Protein AF-A0A940KTI6-F1 (afdb_monomer_lite)

Structure (mmCIF, N/CA/C/O backbone):
data_AF-A0A940KTI6-F1
#
_entry.id   AF-A0A940KTI6-F1
#
loop_
_atom_site.group_PDB
_atom_site.id
_atom_site.type_symbol
_atom_site.label_atom_id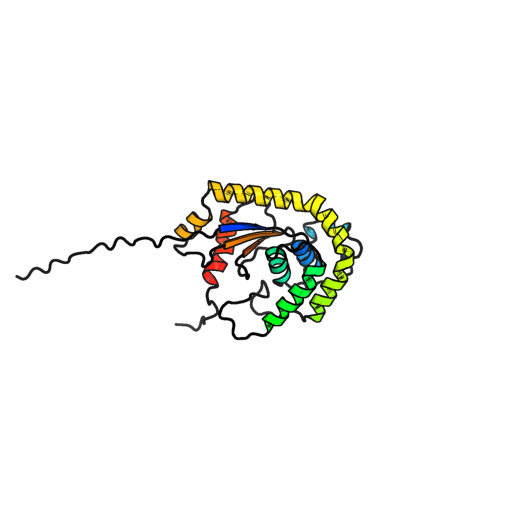
_atom_site.label_alt_id
_atom_site.label_comp_id
_atom_site.label_asym_id
_atom_site.label_entity_id
_atom_site.label_seq_id
_atom_site.pdbx_PDB_ins_code
_atom_site.Cartn_x
_atom_site.Cartn_y
_atom_site.Cartn_z
_atom_site.occupancy
_atom_site.B_iso_or_equiv
_atom_site.auth_seq_id
_atom_site.auth_comp_id
_atom_site.auth_asym_id
_atom_site.auth_atom_id
_atom_site.pdbx_PDB_model_num
ATOM 1 N N . MET A 1 1 ? -53.466 -29.040 43.263 1.00 37.78 1 MET A N 1
ATOM 2 C CA . MET A 1 1 ? -52.736 -27.754 43.232 1.00 37.78 1 MET A CA 1
ATOM 3 C C . MET A 1 1 ? -51.254 -28.052 43.359 1.00 37.78 1 MET A C 1
ATOM 5 O O . MET A 1 1 ? -50.820 -28.417 44.440 1.00 37.78 1 MET A O 1
ATOM 9 N N . MET A 1 2 ? -50.500 -27.972 42.266 1.00 34.75 2 MET A N 1
ATOM 10 C CA . MET A 1 2 ? -49.041 -28.105 42.276 1.00 34.75 2 MET A CA 1
ATOM 11 C C . MET A 1 2 ? -48.499 -26.916 41.486 1.00 34.75 2 MET A C 1
ATOM 13 O O . MET A 1 2 ? -48.723 -26.818 40.282 1.00 34.75 2 MET A O 1
ATOM 17 N N . GLY A 1 3 ? -47.921 -25.951 42.200 1.00 38.22 3 GLY A N 1
ATOM 18 C CA . GLY A 1 3 ? -47.361 -24.737 41.620 1.00 38.22 3 GLY A CA 1
ATOM 19 C C . GLY A 1 3 ? -45.969 -25.019 41.074 1.00 38.22 3 GLY A C 1
ATOM 20 O O . GLY A 1 3 ? -45.067 -25.361 41.833 1.00 38.22 3 GLY A O 1
ATOM 21 N N . PHE A 1 4 ? -45.803 -24.875 39.763 1.00 41.03 4 PHE A N 1
ATOM 22 C CA . PHE A 1 4 ? -44.496 -24.857 39.120 1.00 41.03 4 PHE A CA 1
ATOM 23 C C . PHE A 1 4 ? -43.960 -23.424 39.198 1.00 41.03 4 PHE A C 1
ATOM 25 O O . PHE A 1 4 ? -44.465 -22.525 38.527 1.00 41.03 4 PHE A O 1
ATOM 32 N N . VAL A 1 5 ? -42.969 -23.193 40.059 1.00 46.06 5 VAL A N 1
ATOM 33 C CA . VAL A 1 5 ? -42.231 -21.927 40.104 1.00 46.06 5 VAL A CA 1
ATOM 34 C C . VAL A 1 5 ? -41.182 -21.977 38.998 1.00 46.06 5 VAL A C 1
ATOM 36 O O . VAL A 1 5 ? -40.200 -22.710 39.092 1.00 46.06 5 VAL A O 1
ATOM 39 N N . LEU A 1 6 ? -41.408 -21.214 37.930 1.00 41.16 6 LEU A N 1
ATOM 40 C CA . LEU A 1 6 ? -40.427 -21.007 36.871 1.00 41.16 6 LEU A CA 1
ATOM 41 C C . LEU A 1 6 ? -39.362 -20.024 37.390 1.00 41.16 6 LEU A C 1
ATOM 43 O O . LEU A 1 6 ? -39.595 -18.817 37.446 1.00 41.16 6 LEU A O 1
ATOM 47 N N . LEU A 1 7 ? -38.196 -20.530 37.800 1.00 42.66 7 LEU A N 1
ATOM 48 C CA . LEU A 1 7 ? -37.026 -19.686 38.049 1.00 42.66 7 LEU A CA 1
ATOM 49 C C . LEU A 1 7 ? -36.454 -19.245 36.694 1.00 42.66 7 LEU A C 1
ATOM 51 O O . LEU A 1 7 ? -35.747 -19.995 36.023 1.00 42.66 7 LEU A O 1
ATOM 55 N N . LEU A 1 8 ? -36.763 -18.014 36.288 1.00 44.31 8 LEU A N 1
ATOM 56 C CA . LEU A 1 8 ? -36.055 -17.325 35.212 1.00 44.31 8 LEU A CA 1
ATOM 57 C C . LEU A 1 8 ? -34.654 -16.964 35.717 1.00 44.31 8 LEU A C 1
ATOM 59 O O . LEU A 1 8 ? -34.443 -15.916 36.324 1.00 44.31 8 LEU A O 1
ATOM 63 N N . ALA A 1 9 ? -33.688 -17.851 35.486 1.00 45.91 9 ALA A N 1
ATOM 64 C CA . ALA A 1 9 ? -32.283 -17.515 35.637 1.00 45.91 9 ALA A CA 1
ATOM 65 C C . ALA A 1 9 ? -31.905 -16.535 34.516 1.00 45.91 9 ALA A C 1
ATOM 67 O O . ALA A 1 9 ? -31.716 -16.921 33.363 1.00 45.91 9 ALA A O 1
ATOM 68 N N . THR A 1 10 ? -31.806 -15.248 34.846 1.00 45.47 10 THR A N 1
ATOM 69 C CA . THR A 1 10 ? -31.151 -14.262 33.987 1.00 45.47 10 THR A CA 1
ATOM 70 C C . THR A 1 10 ? -29.670 -14.608 33.918 1.00 45.47 10 THR A C 1
ATOM 72 O O . THR A 1 10 ? -28.884 -14.199 34.775 1.00 45.47 10 THR A O 1
ATOM 75 N N . ILE A 1 11 ? -29.278 -15.372 32.901 1.00 50.62 11 ILE A N 1
ATOM 76 C CA . ILE A 1 11 ? -27.885 -15.431 32.473 1.00 50.62 11 ILE A CA 1
ATOM 77 C C . ILE A 1 11 ? -27.559 -14.004 32.033 1.00 50.62 11 ILE A C 1
ATOM 79 O O . ILE A 1 11 ? -27.976 -13.567 30.962 1.00 50.62 11 ILE A O 1
ATOM 83 N N . LYS A 1 12 ? -26.861 -13.239 32.882 1.00 40.38 12 LYS A N 1
ATOM 84 C CA . LYS A 1 12 ? -26.124 -12.069 32.406 1.00 40.38 12 LYS A CA 1
ATOM 85 C C . LYS A 1 12 ? -25.199 -12.617 31.331 1.00 40.38 12 LYS A C 1
ATOM 87 O O . LYS A 1 12 ? -24.237 -13.303 31.665 1.00 40.38 12 LYS A O 1
ATOM 92 N N . ALA A 1 13 ? -25.529 -12.374 30.066 1.00 45.81 13 ALA A N 1
ATOM 93 C CA . ALA A 1 13 ? -24.594 -12.572 28.979 1.00 45.81 13 ALA A CA 1
ATOM 94 C C . ALA A 1 13 ? -23.374 -11.720 29.336 1.00 45.81 13 ALA A C 1
ATOM 96 O O . ALA A 1 13 ? -23.410 -10.493 29.251 1.00 45.81 13 ALA A O 1
ATOM 97 N N . GLN A 1 14 ? -22.334 -12.363 29.862 1.00 40.31 14 GLN A N 1
ATOM 98 C CA . GLN A 1 14 ? -21.021 -11.758 29.898 1.00 40.31 14 GLN A CA 1
ATOM 99 C C . GLN A 1 14 ? -20.695 -11.541 28.430 1.00 40.31 14 GLN A C 1
ATOM 101 O O . GLN A 1 14 ? -20.519 -12.511 27.693 1.00 40.31 14 GLN A O 1
ATOM 106 N N . ASN A 1 15 ? -20.739 -10.281 27.985 1.00 50.28 15 ASN A N 1
ATOM 107 C CA . ASN A 1 15 ? -20.183 -9.933 26.688 1.00 50.28 15 ASN A CA 1
ATOM 108 C C . ASN A 1 15 ? -18.784 -10.555 26.668 1.00 50.28 15 ASN A C 1
ATOM 110 O O . ASN A 1 15 ? -18.021 -10.284 27.605 1.00 50.28 15 ASN A O 1
ATOM 114 N N . PRO A 1 16 ? -18.465 -11.427 25.696 1.00 54.66 16 PRO A N 1
ATOM 115 C CA . PRO A 1 16 ? -17.104 -11.912 25.572 1.00 54.66 16 PRO A CA 1
ATOM 116 C C . PRO A 1 16 ? -16.207 -10.676 25.539 1.00 54.66 16 PRO A C 1
ATOM 118 O O . PRO A 1 16 ? -16.540 -9.694 24.873 1.00 54.66 16 PRO A O 1
ATOM 121 N N . ALA A 1 17 ? -15.139 -10.676 26.334 1.00 60.94 17 ALA A N 1
ATOM 122 C CA . ALA A 1 17 ? -14.169 -9.597 26.287 1.00 60.94 17 ALA A CA 1
ATOM 123 C C . ALA A 1 17 ? -13.613 -9.569 24.858 1.00 60.94 17 ALA A C 1
ATOM 125 O O . ALA A 1 17 ? -12.869 -10.466 24.465 1.00 60.94 17 ALA A O 1
ATOM 126 N N . TYR A 1 18 ? -14.070 -8.609 24.055 1.00 68.50 18 TYR A N 1
ATOM 127 C CA . TYR A 1 18 ? -13.576 -8.428 22.703 1.00 68.50 18 TYR A CA 1
ATOM 128 C C . TYR A 1 18 ? -12.117 -7.991 22.824 1.00 68.50 18 TYR A C 1
ATOM 130 O O . TYR A 1 18 ? -11.820 -6.984 23.467 1.00 68.50 18 TYR A O 1
ATOM 138 N N . THR A 1 19 ? -11.196 -8.782 22.278 1.00 78.94 19 THR A N 1
ATOM 139 C CA . THR A 1 19 ? -9.807 -8.348 22.145 1.00 78.94 19 THR A CA 1
ATOM 140 C C . THR A 1 19 ? -9.740 -7.425 20.940 1.00 78.94 19 THR A C 1
ATOM 142 O O . THR A 1 19 ? -10.022 -7.830 19.808 1.00 78.94 19 THR A O 1
ATOM 145 N N . GLU A 1 20 ? -9.426 -6.161 21.195 1.00 86.69 20 GLU A N 1
ATOM 146 C CA . GLU A 1 20 ? -9.209 -5.193 20.132 1.00 86.69 20 GLU A CA 1
ATOM 147 C C . GLU A 1 20 ? -7.846 -5.439 19.482 1.00 86.69 20 GLU A C 1
ATOM 149 O O . GLU A 1 20 ? -6.849 -5.589 20.198 1.00 86.69 20 GLU A O 1
ATOM 154 N N . PRO A 1 21 ? -7.774 -5.494 18.140 1.00 89.94 21 PRO A N 1
ATOM 155 C CA . PRO A 1 21 ? -6.501 -5.659 17.469 1.00 89.94 21 PRO A CA 1
ATOM 156 C C . PRO A 1 21 ? -5.636 -4.421 17.679 1.00 89.94 21 PRO A C 1
ATOM 158 O O . PRO A 1 21 ? -6.111 -3.285 17.615 1.00 89.94 21 PRO A O 1
ATOM 161 N N . LYS A 1 22 ? -4.328 -4.627 17.823 1.00 92.88 22 LYS A N 1
ATOM 162 C CA . LYS A 1 22 ? -3.369 -3.532 17.733 1.00 92.88 22 LYS A CA 1
ATOM 163 C C . LYS A 1 22 ? -3.365 -2.999 16.301 1.00 92.88 22 LYS A C 1
ATOM 165 O O . LYS A 1 22 ? -2.939 -3.695 15.376 1.00 92.88 22 LYS A O 1
ATOM 170 N N . VAL A 1 23 ? -3.814 -1.761 16.128 1.00 94.94 23 VAL A N 1
ATOM 171 C CA . VAL A 1 23 ? -3.804 -1.087 14.827 1.00 94.94 23 VAL A CA 1
A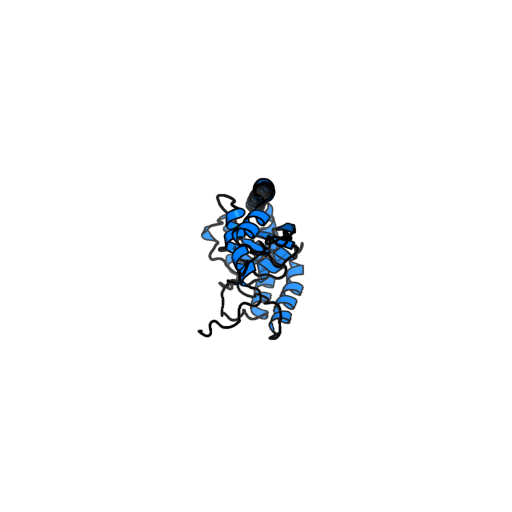TOM 172 C C . VAL A 1 23 ? -2.420 -0.507 14.545 1.00 94.94 23 VAL A C 1
ATOM 174 O O . VAL A 1 23 ? -1.814 0.133 15.406 1.00 94.94 23 VAL A O 1
ATOM 177 N N . SER A 1 24 ? -1.926 -0.709 13.326 1.00 95.31 24 SER A N 1
ATOM 178 C CA . SER A 1 24 ? -0.721 -0.055 12.811 1.00 95.31 24 SER A CA 1
ATOM 179 C C . SER A 1 24 ? -1.006 0.576 11.457 1.00 95.31 24 SER A C 1
ATOM 181 O O . SER A 1 24 ? -1.538 -0.087 10.567 1.00 95.31 24 SER A O 1
ATOM 183 N N . PHE A 1 25 ? -0.615 1.833 11.288 1.00 96.75 25 PHE A N 1
ATOM 184 C CA . PHE A 1 25 ? -0.744 2.536 10.017 1.00 96.75 25 PHE A CA 1
ATOM 185 C C . PHE A 1 25 ? 0.506 2.326 9.171 1.00 96.75 25 PHE A C 1
ATOM 187 O O . PHE A 1 25 ? 1.615 2.399 9.696 1.00 96.75 25 PHE A O 1
ATOM 194 N N . VAL A 1 26 ? 0.319 2.052 7.883 1.00 96.06 26 VAL A N 1
ATOM 195 C CA . VAL A 1 26 ? 1.409 1.764 6.945 1.00 96.06 26 VAL A CA 1
ATOM 196 C C . VAL A 1 26 ? 1.254 2.569 5.659 1.00 96.06 26 VAL A C 1
ATOM 198 O O . VAL A 1 26 ? 0.157 2.979 5.280 1.00 96.06 26 VAL A O 1
ATOM 201 N N . HIS A 1 27 ? 2.368 2.788 4.977 1.00 95.81 27 HIS A N 1
ATOM 202 C CA . HIS A 1 27 ? 2.438 3.371 3.641 1.00 95.81 27 HIS A CA 1
ATOM 203 C C . HIS A 1 27 ? 3.642 2.775 2.907 1.00 95.81 27 HIS A C 1
ATOM 205 O O . HIS A 1 27 ? 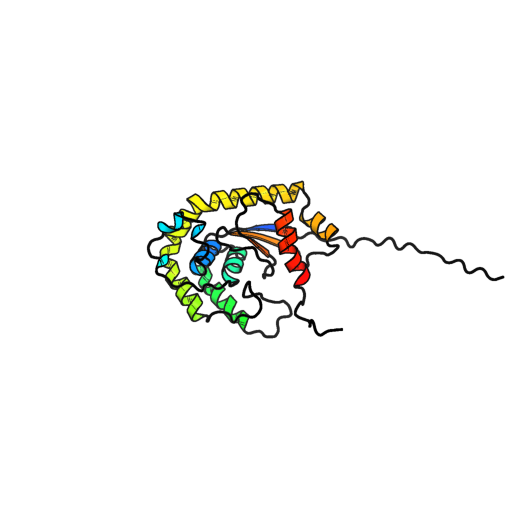4.530 2.200 3.540 1.00 95.81 27 HIS A O 1
ATOM 211 N N . SER A 1 28 ? 3.690 2.886 1.581 1.00 95.94 28 SER A N 1
ATOM 212 C CA . SER A 1 28 ? 4.829 2.395 0.803 1.00 95.94 28 SER A CA 1
ATOM 213 C C . SER A 1 28 ? 4.911 3.095 -0.545 1.00 95.94 28 SER A C 1
ATOM 215 O O . SER A 1 28 ? 3.995 2.964 -1.354 1.00 95.94 28 SER A O 1
ATOM 217 N N . ALA A 1 29 ? 6.037 3.766 -0.808 1.00 96.12 29 ALA A N 1
ATOM 218 C CA . ALA A 1 29 ? 6.342 4.292 -2.136 1.00 96.12 29 ALA A CA 1
ATOM 219 C C . ALA A 1 29 ? 6.357 3.163 -3.175 1.00 96.12 29 ALA A C 1
ATOM 221 O O . ALA A 1 29 ? 5.808 3.306 -4.260 1.00 96.12 29 ALA A O 1
ATOM 222 N N . ILE A 1 30 ? 6.912 2.000 -2.825 1.00 96.88 30 ILE A N 1
ATOM 223 C CA . ILE A 1 30 ? 6.953 0.844 -3.724 1.00 96.88 30 ILE A CA 1
ATOM 224 C C . ILE A 1 30 ? 5.545 0.290 -3.970 1.00 96.88 30 ILE A C 1
ATOM 226 O O . ILE A 1 30 ? 5.202 -0.013 -5.108 1.00 96.88 30 ILE A O 1
ATOM 230 N N . GLY A 1 31 ? 4.706 0.189 -2.936 1.00 94.50 31 GLY A N 1
ATOM 231 C CA . GLY A 1 31 ? 3.308 -0.221 -3.092 1.00 94.50 31 GLY A CA 1
ATOM 232 C C . GLY A 1 31 ? 2.532 0.706 -4.031 1.00 94.50 31 GLY A C 1
ATOM 233 O O . GLY A 1 31 ? 1.888 0.248 -4.972 1.00 94.50 31 GLY A O 1
ATOM 234 N N . ASP A 1 32 ? 2.658 2.015 -3.826 1.00 93.38 32 ASP A N 1
ATOM 235 C CA . ASP A 1 32 ? 2.069 3.035 -4.696 1.00 93.38 32 ASP A CA 1
ATOM 236 C C . ASP A 1 32 ? 2.608 2.967 -6.132 1.00 93.38 32 ASP A C 1
ATOM 238 O O . ASP A 1 32 ? 1.847 3.049 -7.098 1.00 93.38 32 ASP A O 1
ATOM 242 N N . TYR A 1 33 ? 3.911 2.741 -6.282 1.00 93.75 33 TYR A N 1
ATOM 243 C CA . TYR A 1 33 ? 4.541 2.580 -7.582 1.00 93.75 33 TYR A CA 1
ATOM 244 C C . TYR A 1 33 ? 4.046 1.339 -8.328 1.00 93.75 33 TYR A C 1
ATOM 246 O O . TYR A 1 33 ? 3.800 1.394 -9.530 1.00 93.75 33 TYR A O 1
ATOM 254 N N . LEU A 1 34 ? 3.860 0.216 -7.632 1.00 93.31 34 LEU A N 1
ATOM 255 C CA . LEU A 1 34 ? 3.307 -0.995 -8.233 1.00 93.31 34 LEU A CA 1
ATOM 256 C C . LEU A 1 34 ? 1.853 -0.791 -8.668 1.00 93.31 34 LEU A C 1
ATOM 258 O O . LEU A 1 34 ? 1.472 -1.260 -9.739 1.00 93.31 34 LEU A O 1
ATOM 262 N N . TYR A 1 35 ? 1.054 -0.046 -7.898 1.00 90.31 35 TYR A N 1
ATOM 263 C CA . TYR A 1 35 ? -0.281 0.356 -8.339 1.00 90.31 35 TYR A CA 1
ATOM 264 C C . TYR A 1 35 ? -0.231 1.176 -9.626 1.00 90.31 35 TYR A C 1
ATOM 266 O O . TYR A 1 35 ? -0.934 0.845 -10.579 1.00 90.31 35 TYR A O 1
ATOM 274 N N . LEU A 1 36 ? 0.649 2.176 -9.686 1.00 89.06 36 LEU A N 1
ATOM 275 C CA . LEU A 1 36 ? 0.878 2.981 -10.883 1.00 89.06 36 LEU A CA 1
ATOM 276 C C . LEU A 1 36 ? 1.334 2.135 -12.086 1.00 89.06 36 LEU A C 1
ATOM 278 O O . LEU A 1 36 ? 0.886 2.344 -13.216 1.00 89.06 36 LEU A O 1
ATOM 282 N N . LEU A 1 37 ? 2.233 1.179 -11.856 1.00 90.25 37 LEU A N 1
ATOM 283 C CA . LEU A 1 37 ? 2.791 0.309 -12.886 1.00 90.25 37 LEU A CA 1
ATOM 284 C C . LEU A 1 37 ? 1.727 -0.632 -13.463 1.00 90.25 37 LEU A C 1
ATOM 286 O O . LEU A 1 37 ? 1.646 -0.801 -14.680 1.00 90.25 37 LEU A O 1
ATOM 290 N N . PHE A 1 38 ? 0.902 -1.229 -12.600 1.00 88.81 38 PHE A N 1
ATOM 291 C CA . PHE A 1 38 ? -0.098 -2.220 -12.992 1.00 88.81 38 PHE A CA 1
ATOM 292 C C . PHE A 1 38 ? -1.407 -1.601 -13.472 1.00 88.81 38 PHE A C 1
ATOM 294 O O . PHE A 1 38 ? -2.062 -2.183 -14.341 1.00 88.81 38 PHE A O 1
ATOM 301 N N . ASN A 1 39 ? -1.785 -0.436 -12.943 1.00 82.94 39 ASN A N 1
ATOM 302 C CA . ASN A 1 39 ? -3.049 0.210 -13.246 1.00 82.94 39 ASN A CA 1
ATOM 303 C C . ASN A 1 39 ? -2.905 1.728 -13.396 1.00 82.94 39 ASN A C 1
ATOM 305 O O . ASN A 1 39 ? -2.754 2.476 -12.434 1.00 82.94 39 ASN A O 1
ATOM 309 N N . ARG A 1 40 ? -3.051 2.195 -14.637 1.00 77.94 40 ARG A N 1
ATOM 310 C CA . ARG A 1 40 ? -2.957 3.618 -14.983 1.00 77.94 40 ARG A CA 1
ATOM 311 C C . ARG A 1 40 ? -4.305 4.297 -15.195 1.00 77.94 40 ARG A C 1
ATOM 313 O O . ARG A 1 40 ? -4.350 5.463 -15.575 1.00 77.94 40 ARG A O 1
ATOM 320 N N . LYS A 1 41 ? -5.423 3.622 -14.915 1.00 64.50 41 LYS A N 1
ATOM 321 C CA . LYS A 1 41 ? -6.751 4.253 -15.026 1.00 64.50 41 LYS A CA 1
ATOM 322 C C . LYS A 1 41 ? -6.945 5.389 -14.015 1.00 64.50 41 LYS A C 1
ATOM 324 O O . LYS A 1 41 ? -7.771 6.259 -14.248 1.00 64.50 41 LYS A O 1
ATOM 329 N N . ALA A 1 42 ? -6.152 5.419 -12.943 1.00 53.91 42 ALA A N 1
ATOM 330 C CA . ALA A 1 42 ? -6.134 6.497 -11.953 1.00 53.91 42 ALA A CA 1
ATOM 331 C C . ALA A 1 42 ? -5.151 7.645 -12.274 1.00 53.91 42 ALA A C 1
ATOM 333 O O . ALA A 1 42 ? -4.948 8.523 -11.440 1.00 53.91 42 ALA A O 1
ATOM 334 N N . LEU A 1 43 ? -4.524 7.672 -13.460 1.00 61.97 43 LEU A N 1
ATOM 335 C CA . LEU A 1 43 ? -3.589 8.749 -13.817 1.00 61.97 43 LEU A CA 1
ATOM 336 C C . LEU A 1 43 ? -4.256 10.128 -13.887 1.00 61.97 43 LEU A C 1
ATOM 338 O O . LEU A 1 43 ? -3.608 11.128 -13.592 1.00 61.97 43 LEU A O 1
ATOM 342 N N . GLU A 1 44 ? -5.543 10.195 -14.238 1.00 56.84 44 GLU A N 1
ATOM 343 C CA . GLU A 1 44 ? -6.265 11.471 -14.355 1.00 56.84 44 GLU A CA 1
ATOM 344 C C . GLU A 1 44 ? -6.335 12.243 -13.027 1.00 56.84 44 GLU A C 1
ATOM 346 O O . GLU A 1 44 ? -6.463 13.465 -13.035 1.00 56.84 44 GLU A O 1
ATOM 351 N N . SER A 1 45 ? -6.218 11.560 -11.882 1.00 56.62 45 SER A N 1
ATOM 352 C CA . SER A 1 45 ? -6.235 12.200 -10.563 1.00 56.62 45 SER A CA 1
ATOM 353 C C . SER A 1 45 ? -4.863 12.660 -10.060 1.00 56.62 45 SER A C 1
ATOM 355 O O . SER A 1 45 ? -4.812 13.288 -9.005 1.00 56.62 45 SER A O 1
ATOM 357 N N . HIS A 1 46 ? -3.772 12.377 -10.783 1.00 64.25 46 HIS A N 1
ATOM 358 C CA . HIS A 1 46 ? -2.396 12.619 -10.323 1.00 64.25 46 HIS A CA 1
ATOM 359 C C . HIS A 1 46 ? -1.505 13.174 -11.457 1.00 64.25 46 HIS A C 1
ATOM 361 O O . HIS A 1 46 ? -0.713 12.430 -12.042 1.00 64.25 46 HIS A O 1
ATOM 367 N N . PRO A 1 47 ? -1.628 14.476 -11.789 1.00 56.78 47 PRO A N 1
ATOM 368 C CA . PRO A 1 47 ? -0.999 15.087 -12.969 1.00 56.78 47 PRO A CA 1
ATOM 369 C C . PRO A 1 47 ? 0.540 15.073 -12.952 1.00 56.78 47 PRO A C 1
ATOM 371 O O . PRO A 1 47 ? 1.169 15.138 -14.006 1.00 56.78 47 PRO A O 1
ATOM 374 N N . ASP A 1 48 ? 1.166 14.915 -11.785 1.00 66.12 48 ASP A N 1
ATOM 375 C CA . ASP A 1 48 ? 2.626 15.011 -11.627 1.00 66.12 48 ASP A CA 1
ATOM 376 C C . ASP A 1 48 ? 3.396 13.811 -12.222 1.00 66.12 48 ASP A C 1
ATOM 378 O O . ASP A 1 48 ? 4.618 13.856 -12.390 1.00 66.12 48 ASP A O 1
ATOM 382 N N . ILE A 1 49 ? 2.686 12.752 -12.624 1.00 65.88 49 ILE A N 1
ATOM 383 C CA . ILE A 1 49 ? 3.247 11.557 -13.282 1.00 65.88 49 ILE A CA 1
ATOM 384 C C . ILE A 1 49 ? 3.736 11.851 -14.698 1.00 65.88 49 ILE A C 1
ATOM 386 O O . ILE A 1 49 ? 4.558 11.106 -15.225 1.00 65.88 49 ILE A O 1
ATOM 390 N N . ASP A 1 50 ? 3.290 12.946 -15.317 1.00 65.12 50 ASP A N 1
ATOM 391 C CA . ASP A 1 50 ? 3.788 13.370 -16.632 1.00 65.12 50 ASP A CA 1
ATOM 392 C C . ASP A 1 50 ? 5.296 13.654 -16.630 1.00 65.12 50 ASP A C 1
ATOM 394 O O . ASP A 1 50 ? 5.944 13.596 -17.675 1.00 65.12 50 ASP A O 1
ATOM 398 N N . SER A 1 51 ? 5.877 13.894 -15.453 1.00 69.06 51 SER A N 1
ATOM 399 C CA . SER A 1 51 ? 7.321 14.040 -15.288 1.00 69.06 51 SER A CA 1
ATOM 400 C C . SER A 1 51 ? 8.087 12.708 -15.359 1.00 69.06 51 SER A C 1
ATOM 402 O O . SER A 1 51 ? 9.290 12.718 -15.633 1.00 69.06 51 SER A O 1
ATOM 404 N N . LEU A 1 52 ? 7.425 11.557 -15.175 1.00 75.19 52 LEU A N 1
ATOM 405 C CA . LEU A 1 52 ? 8.037 10.227 -15.241 1.00 75.19 52 LEU A CA 1
ATOM 406 C C . LEU A 1 52 ? 8.248 9.799 -16.693 1.00 75.19 52 LEU A C 1
ATOM 408 O O . LEU A 1 52 ? 7.398 9.169 -17.325 1.00 75.19 52 LEU A O 1
ATOM 412 N N . SER A 1 53 ? 9.416 10.140 -17.233 1.00 67.88 53 SER A N 1
ATOM 413 C CA . SER A 1 53 ? 9.788 9.780 -18.601 1.00 67.88 53 SER A CA 1
ATOM 414 C C . SER A 1 53 ? 9.758 8.259 -18.810 1.00 67.88 53 SER A C 1
ATOM 416 O O . SER A 1 53 ? 10.296 7.499 -18.003 1.00 67.88 53 SER A O 1
ATOM 418 N N . GLY A 1 54 ? 9.114 7.810 -19.891 1.00 77.25 54 GLY A N 1
ATOM 419 C CA . GLY A 1 54 ? 9.106 6.412 -20.337 1.00 77.25 54 GLY A 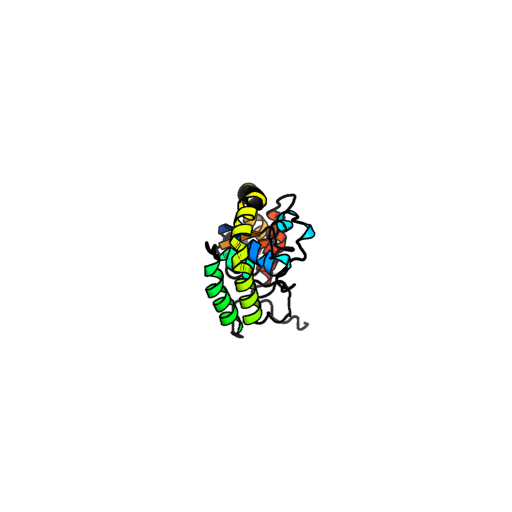CA 1
ATOM 420 C C . GLY A 1 54 ? 8.160 5.462 -19.595 1.00 77.25 54 GLY A C 1
ATOM 421 O O . GLY A 1 54 ? 7.843 4.405 -20.132 1.00 77.25 54 GLY A O 1
ATOM 422 N N . ILE A 1 55 ? 7.626 5.822 -18.418 1.00 81.12 55 ILE A N 1
ATOM 423 C CA . ILE A 1 55 ? 6.715 4.917 -17.689 1.00 81.12 55 ILE A CA 1
ATOM 424 C C . ILE A 1 55 ? 5.399 4.695 -18.444 1.00 81.12 55 ILE A C 1
ATOM 426 O O . ILE A 1 55 ? 4.816 3.616 -18.375 1.00 81.12 55 ILE A O 1
ATOM 430 N N . ARG A 1 56 ? 4.939 5.700 -19.205 1.00 79.50 56 ARG A N 1
ATOM 431 C CA . ARG A 1 56 ? 3.723 5.616 -20.029 1.00 79.50 56 ARG A CA 1
ATOM 432 C C . ARG A 1 56 ? 3.848 4.608 -21.172 1.00 79.50 56 ARG A C 1
ATOM 434 O O . ARG A 1 56 ? 2.827 4.061 -21.580 1.00 79.50 56 ARG A O 1
ATOM 441 N N . ASP A 1 57 ? 5.069 4.343 -21.633 1.00 83.38 57 ASP A N 1
ATOM 442 C CA . ASP A 1 57 ? 5.341 3.437 -22.751 1.00 83.38 57 ASP A CA 1
ATOM 443 C C . ASP A 1 57 ? 5.362 1.963 -22.318 1.00 83.38 57 ASP A C 1
ATOM 445 O O . ASP A 1 57 ? 5.263 1.062 -23.151 1.00 83.38 57 ASP A O 1
ATOM 449 N N . LEU A 1 58 ? 5.460 1.696 -21.011 1.00 85.81 58 LEU A N 1
ATOM 450 C CA . LEU A 1 58 ? 5.384 0.341 -20.474 1.00 85.81 58 LEU A CA 1
ATOM 451 C C . LEU A 1 58 ? 3.945 -0.190 -20.570 1.00 85.81 58 LEU A C 1
ATOM 453 O O . LEU A 1 58 ? 3.011 0.571 -20.321 1.00 85.81 58 LEU A O 1
ATOM 457 N N . PRO A 1 59 ? 3.711 -1.482 -20.844 1.00 85.88 59 PRO A N 1
ATOM 458 C CA . PRO A 1 59 ? 2.365 -2.043 -20.756 1.00 85.88 59 PRO A CA 1
ATOM 459 C C . PRO A 1 59 ? 1.806 -1.958 -19.322 1.00 85.88 59 PRO A C 1
ATOM 461 O O . PRO A 1 59 ? 2.559 -1.828 -18.357 1.00 85.88 59 PRO A O 1
ATOM 464 N N . THR A 1 60 ? 0.482 -2.022 -19.180 1.00 84.94 60 THR A N 1
ATOM 465 C CA . THR A 1 60 ? -0.220 -2.156 -17.892 1.00 84.94 60 THR A CA 1
ATOM 466 C C . THR A 1 60 ? -0.900 -3.519 -17.811 1.00 84.94 60 THR A C 1
ATOM 468 O O . THR A 1 60 ? -1.125 -4.172 -18.830 1.00 84.94 60 THR A O 1
ATOM 471 N N . LEU A 1 61 ? -1.223 -3.970 -16.595 1.00 81.62 61 LEU A N 1
ATOM 472 C C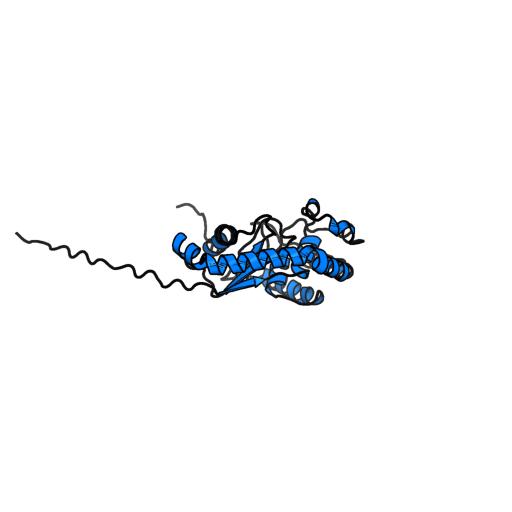A . LEU A 1 61 ? -2.053 -5.164 -16.412 1.00 81.62 61 LEU A CA 1
ATOM 473 C C . LEU A 1 61 ? -3.536 -4.839 -16.598 1.00 81.62 61 LEU A C 1
ATOM 475 O O . LEU A 1 61 ? -4.293 -5.709 -17.006 1.00 81.62 61 LEU A O 1
ATOM 479 N N . ASP A 1 62 ? -3.948 -3.614 -16.252 1.00 75.38 62 ASP A N 1
ATOM 480 C CA . ASP A 1 62 ? -5.352 -3.189 -16.135 1.00 75.38 62 ASP A CA 1
ATOM 481 C C . ASP A 1 62 ? -6.193 -4.073 -15.196 1.00 75.38 62 ASP A C 1
ATOM 483 O O . ASP A 1 62 ? -7.424 -4.005 -15.179 1.00 75.38 62 ASP A O 1
ATOM 487 N N . GLU A 1 63 ? -5.512 -4.851 -14.358 1.00 72.00 63 GLU A N 1
ATOM 488 C CA . GLU A 1 63 ? -6.076 -5.771 -13.387 1.00 72.00 63 GLU A CA 1
ATOM 489 C C . GLU A 1 63 ? -5.627 -5.394 -11.978 1.00 72.00 63 GLU A C 1
ATOM 491 O O . GLU A 1 63 ? -4.539 -4.860 -11.755 1.00 72.00 63 GLU A O 1
ATOM 496 N N . LEU A 1 64 ? -6.479 -5.703 -11.008 1.00 73.81 64 LEU A N 1
ATOM 497 C CA . LEU A 1 64 ? -6.210 -5.464 -9.602 1.00 73.81 64 LEU A CA 1
ATOM 498 C C . LEU A 1 64 ? -5.687 -6.736 -8.933 1.00 73.81 64 LEU A C 1
ATOM 500 O O . LEU A 1 64 ? -6.460 -7.652 -8.639 1.00 73.81 64 LEU A O 1
ATOM 504 N N . ILE A 1 65 ? -4.381 -6.782 -8.682 1.00 80.94 65 ILE A N 1
ATOM 505 C CA . ILE A 1 65 ? -3.702 -7.881 -7.984 1.00 80.94 65 ILE A CA 1
ATOM 506 C C . ILE A 1 65 ? -3.252 -7.453 -6.586 1.00 80.94 65 ILE A C 1
ATOM 508 O O . ILE A 1 65 ? -3.006 -6.276 -6.359 1.00 80.94 65 ILE A O 1
ATOM 512 N N . ALA A 1 66 ? -3.067 -8.425 -5.691 1.00 84.56 66 ALA A N 1
ATOM 513 C CA . ALA A 1 66 ? -2.740 -8.177 -4.282 1.00 84.56 66 ALA A CA 1
ATOM 514 C C . ALA A 1 66 ? -1.277 -7.771 -3.990 1.00 84.56 66 ALA A C 1
ATOM 516 O O . ALA A 1 66 ? -0.905 -7.471 -2.854 1.00 84.56 66 ALA A O 1
ATOM 517 N N . LEU A 1 67 ? -0.396 -7.846 -4.994 1.00 88.00 67 LEU A N 1
ATOM 518 C CA . LEU A 1 67 ? 1.044 -7.646 -4.807 1.00 88.00 67 LEU A CA 1
ATOM 519 C C . LEU A 1 67 ? 1.404 -6.270 -4.205 1.00 88.00 67 LEU A C 1
ATOM 521 O O . LEU A 1 67 ? 2.228 -6.254 -3.290 1.00 88.00 67 LEU A O 1
ATOM 525 N N . PRO A 1 68 ? 0.805 -5.138 -4.635 1.00 91.00 68 PRO A N 1
ATOM 526 C CA . PRO A 1 68 ? 1.068 -3.835 -4.027 1.00 91.00 68 PRO A CA 1
ATOM 527 C C . PRO A 1 68 ? 0.772 -3.790 -2.522 1.00 91.00 68 PRO A C 1
ATOM 529 O O . PRO A 1 68 ? 1.546 -3.210 -1.759 1.00 91.00 68 PRO A O 1
ATOM 532 N N . GLU A 1 69 ? -0.312 -4.425 -2.066 1.00 88.38 69 GLU A N 1
ATOM 533 C CA . GLU A 1 69 ? -0.679 -4.441 -0.644 1.00 88.38 69 GLU A CA 1
ATOM 534 C C . GLU A 1 69 ? 0.239 -5.355 0.161 1.00 88.38 69 GLU A C 1
ATOM 536 O O . GLU A 1 69 ? 0.639 -4.986 1.261 1.00 88.38 69 GLU A O 1
ATOM 541 N N . ILE A 1 70 ? 0.645 -6.501 -0.398 1.00 88.56 70 ILE A N 1
ATOM 542 C CA . ILE A 1 70 ? 1.633 -7.396 0.225 1.00 88.56 70 ILE A CA 1
ATOM 543 C C . ILE A 1 70 ? 2.967 -6.668 0.405 1.00 88.56 70 ILE A C 1
ATOM 545 O O . ILE A 1 70 ? 3.526 -6.654 1.499 1.00 88.56 70 ILE A O 1
ATOM 549 N N . VAL A 1 71 ? 3.458 -6.012 -0.646 1.00 92.25 71 VAL A N 1
ATOM 550 C CA . VAL A 1 71 ? 4.694 -5.223 -0.595 1.00 92.25 71 VAL A CA 1
ATOM 551 C C . VAL A 1 71 ? 4.581 -4.085 0.423 1.00 92.25 71 VAL A C 1
ATOM 553 O O . VAL A 1 71 ? 5.489 -3.882 1.232 1.00 92.25 71 VAL A O 1
ATOM 556 N N . THR A 1 72 ? 3.438 -3.396 0.451 1.00 92.81 72 THR A N 1
ATOM 557 C CA . THR A 1 72 ? 3.153 -2.367 1.458 1.00 92.81 72 THR A CA 1
ATOM 558 C C . THR A 1 72 ? 3.180 -2.948 2.863 1.00 92.81 72 THR A C 1
ATOM 560 O O . THR A 1 72 ? 3.817 -2.395 3.752 1.00 92.81 72 THR A O 1
ATOM 563 N N . SER A 1 73 ? 2.522 -4.081 3.071 1.00 90.50 73 SER A N 1
ATOM 564 C CA . SER A 1 73 ? 2.429 -4.758 4.357 1.00 90.50 73 SER A CA 1
ATOM 565 C C . SER A 1 73 ? 3.789 -5.168 4.916 1.00 90.50 73 SER A C 1
ATOM 567 O O . SER A 1 73 ? 4.043 -5.008 6.113 1.00 90.50 73 SER A O 1
ATOM 569 N N . MET A 1 74 ? 4.660 -5.668 4.037 1.00 91.38 74 MET A N 1
ATOM 570 C CA . MET A 1 74 ? 6.009 -6.115 4.374 1.00 91.38 74 MET A CA 1
ATOM 571 C C . MET A 1 74 ? 6.968 -4.959 4.667 1.00 91.38 74 MET A C 1
ATOM 573 O O . MET A 1 74 ? 8.040 -5.213 5.207 1.00 91.38 74 MET A O 1
ATOM 577 N N . GLN A 1 75 ? 6.583 -3.712 4.358 1.00 92.75 75 GLN A N 1
ATOM 578 C CA . GLN A 1 75 ? 7.377 -2.507 4.625 1.00 92.75 75 GLN A CA 1
ATOM 579 C C . GLN A 1 75 ? 8.807 -2.615 4.067 1.00 92.75 75 GLN A C 1
ATOM 581 O O . GLN A 1 75 ? 9.772 -2.219 4.722 1.00 92.75 75 GLN A O 1
ATOM 586 N N . ILE A 1 76 ? 8.941 -3.175 2.859 1.00 94.44 76 ILE A N 1
ATOM 587 C CA . ILE A 1 76 ? 10.243 -3.287 2.194 1.00 94.44 76 ILE A CA 1
ATOM 588 C C . ILE A 1 76 ? 10.832 -1.905 1.911 1.00 94.44 76 ILE A C 1
ATOM 590 O O . ILE A 1 76 ? 10.106 -0.929 1.703 1.00 94.44 76 ILE A O 1
ATOM 594 N N . SER A 1 77 ? 12.158 -1.842 1.891 1.00 92.06 77 SER A N 1
ATOM 595 C CA . SER A 1 77 ? 12.912 -0.588 1.791 1.00 92.06 77 SER A CA 1
ATOM 596 C C . SER A 1 77 ? 13.535 -0.347 0.419 1.00 92.06 77 SER A C 1
ATOM 598 O O . SER A 1 77 ? 13.969 0.766 0.129 1.00 92.06 77 SER A O 1
ATOM 600 N N . SER A 1 78 ? 13.587 -1.381 -0.417 1.00 95.75 78 SER A N 1
ATOM 601 C CA . SER A 1 78 ? 14.259 -1.361 -1.710 1.00 95.75 78 SER A CA 1
ATOM 602 C C . SER A 1 78 ? 13.428 -2.061 -2.783 1.00 95.75 78 SER A C 1
ATOM 604 O O . SER A 1 78 ? 12.618 -2.946 -2.496 1.00 95.75 78 SER A O 1
ATOM 606 N N . TYR A 1 79 ? 13.598 -1.634 -4.033 1.00 96.75 79 TYR A N 1
ATOM 607 C CA . TYR A 1 79 ? 12.820 -2.152 -5.158 1.00 96.75 79 TYR A CA 1
ATOM 608 C C . TYR A 1 79 ? 13.154 -3.621 -5.447 1.00 96.75 79 TYR A C 1
ATOM 610 O O . TYR A 1 79 ? 12.300 -4.424 -5.814 1.00 96.75 79 TYR A O 1
ATOM 618 N N . GLU A 1 80 ? 14.404 -3.996 -5.212 1.00 97.25 80 GLU A N 1
ATOM 619 C CA . GLU A 1 80 ? 14.949 -5.327 -5.428 1.00 97.25 80 GLU A CA 1
ATOM 620 C C . GLU A 1 80 ? 14.288 -6.376 -4.515 1.00 97.25 80 GLU A C 1
ATOM 622 O O . GLU A 1 80 ? 14.206 -7.556 -4.864 1.00 97.25 80 GLU A O 1
ATOM 627 N N . GLU A 1 81 ? 13.742 -5.961 -3.368 1.00 97.31 81 GLU A N 1
ATOM 628 C CA . GLU A 1 81 ? 12.997 -6.840 -2.460 1.00 97.31 81 GLU A CA 1
ATOM 629 C C . GLU A 1 81 ? 11.654 -7.315 -3.053 1.00 97.31 81 GLU A C 1
ATOM 631 O O . GLU A 1 81 ? 11.093 -8.303 -2.575 1.00 97.31 81 GLU A O 1
ATOM 636 N N . ILE A 1 82 ? 11.152 -6.693 -4.130 1.00 96.50 82 ILE A N 1
ATOM 637 C CA . ILE A 1 82 ? 9.926 -7.131 -4.820 1.00 96.50 82 ILE A CA 1
ATOM 638 C C . ILE A 1 82 ? 10.117 -8.516 -5.449 1.00 96.50 82 ILE A C 1
ATOM 640 O O . ILE A 1 82 ? 9.194 -9.329 -5.427 1.00 96.50 82 ILE A O 1
ATOM 644 N N . TYR A 1 83 ? 11.299 -8.817 -5.993 1.00 96.12 83 TYR A N 1
ATOM 645 C CA . TYR A 1 83 ? 11.560 -10.062 -6.724 1.00 96.12 83 TYR A CA 1
ATOM 646 C C . TYR A 1 83 ? 11.319 -11.335 -5.890 1.00 96.12 83 TYR A C 1
ATOM 648 O O . TYR A 1 83 ? 10.507 -12.171 -6.303 1.00 96.12 83 TYR A O 1
ATOM 656 N N . PRO A 1 84 ? 11.929 -11.509 -4.698 1.00 93.62 84 PRO A N 1
ATOM 657 C CA . PRO A 1 84 ? 11.646 -12.676 -3.862 1.00 93.62 84 PRO A CA 1
ATOM 658 C C . PRO A 1 84 ? 10.194 -12.713 -3.358 1.00 93.62 84 PRO A C 1
ATOM 660 O O . PRO A 1 84 ? 9.643 -13.803 -3.179 1.00 93.62 84 PRO A O 1
ATOM 663 N N . ILE A 1 85 ? 9.544 -11.558 -3.164 1.00 91.62 85 ILE A N 1
ATOM 664 C CA . ILE A 1 85 ? 8.121 -11.487 -2.790 1.00 91.62 85 ILE A CA 1
ATOM 665 C C . ILE A 1 85 ? 7.244 -11.990 -3.935 1.00 91.62 85 ILE A C 1
ATOM 667 O O . ILE A 1 85 ? 6.341 -12.794 -3.709 1.00 91.62 85 ILE A O 1
ATOM 671 N N . LEU A 1 86 ? 7.531 -11.571 -5.167 1.00 91.12 86 LEU A N 1
ATOM 672 C CA . LEU A 1 86 ? 6.818 -11.999 -6.365 1.00 91.12 86 LEU A CA 1
ATOM 673 C C . LEU A 1 86 ? 6.939 -13.514 -6.574 1.00 91.12 86 LEU A C 1
ATOM 675 O O . LEU A 1 86 ? 5.946 -14.186 -6.861 1.00 91.12 86 LEU A O 1
ATOM 679 N N . GLU A 1 87 ? 8.126 -14.085 -6.362 1.00 90.31 87 GLU A N 1
ATOM 680 C CA . GLU A 1 87 ? 8.294 -15.538 -6.386 1.00 90.31 87 GLU A CA 1
ATOM 681 C C . GLU A 1 87 ? 7.416 -16.242 -5.345 1.00 90.31 87 GLU A C 1
ATOM 683 O O . GLU A 1 87 ? 6.746 -17.230 -5.658 1.00 90.31 87 GLU A O 1
ATOM 688 N N . GLN A 1 88 ? 7.412 -15.760 -4.099 1.00 86.00 88 GLN A N 1
ATOM 689 C CA . GLN A 1 88 ? 6.595 -16.344 -3.030 1.00 86.00 88 GLN A CA 1
ATOM 690 C C . GLN A 1 88 ? 5.097 -16.198 -3.315 1.00 86.00 88 GLN A C 1
ATOM 692 O O . GLN A 1 88 ? 4.332 -17.143 -3.104 1.00 86.00 88 GLN A O 1
ATOM 697 N N . TYR A 1 89 ? 4.690 -15.049 -3.853 1.00 82.25 89 TYR A N 1
ATOM 698 C CA . TYR A 1 89 ? 3.323 -14.742 -4.256 1.00 82.25 89 TYR A CA 1
ATOM 699 C C . TYR A 1 89 ? 2.773 -15.782 -5.248 1.00 82.25 89 TYR A C 1
ATOM 701 O O . TYR A 1 89 ? 1.641 -16.248 -5.090 1.00 82.25 89 TYR A O 1
ATOM 709 N N . TYR A 1 90 ? 3.597 -16.244 -6.197 1.00 82.38 90 TYR A N 1
ATOM 710 C CA . TYR A 1 90 ? 3.224 -17.306 -7.141 1.00 82.38 90 TYR A CA 1
ATOM 711 C C . TYR A 1 90 ? 3.443 -18.730 -6.619 1.00 82.38 90 TYR A C 1
ATOM 713 O O . TYR A 1 90 ? 2.644 -19.613 -6.933 1.00 82.38 90 TYR A O 1
ATOM 721 N N . LYS A 1 91 ? 4.460 -18.988 -5.785 1.00 76.94 91 LYS A N 1
ATOM 722 C CA . LYS A 1 91 ? 4.658 -20.308 -5.147 1.00 76.94 91 LYS A CA 1
ATOM 723 C C . LYS A 1 91 ? 3.468 -20.680 -4.259 1.00 76.94 91 LYS A C 1
ATOM 725 O O . LYS A 1 91 ? 2.971 -21.803 -4.316 1.00 76.94 91 LYS A O 1
ATOM 730 N N . ASN A 1 92 ? 2.929 -19.707 -3.528 1.00 64.06 92 ASN A N 1
ATOM 731 C CA . ASN A 1 92 ? 1.721 -19.876 -2.722 1.00 64.06 92 ASN A CA 1
ATOM 732 C C . ASN A 1 92 ? 0.443 -19.933 -3.573 1.00 64.06 92 ASN A C 1
ATOM 734 O O . ASN A 1 92 ? -0.645 -20.189 -3.049 1.00 64.06 92 ASN A O 1
ATOM 738 N N . ALA A 1 93 ? 0.547 -19.735 -4.896 1.00 51.09 93 ALA A N 1
ATOM 739 C CA . ALA A 1 93 ? -0.614 -19.677 -5.757 1.00 51.09 93 ALA A CA 1
ATOM 740 C C . ALA A 1 93 ? -1.211 -21.034 -6.153 1.00 51.09 93 ALA A C 1
ATOM 742 O O . ALA A 1 93 ? -2.370 -21.062 -6.573 1.00 51.09 93 ALA A O 1
ATOM 743 N N . GLY A 1 94 ? -0.462 -22.123 -5.963 1.00 39.12 94 GLY A N 1
ATOM 744 C CA . GLY A 1 94 ? -0.843 -23.484 -6.349 1.00 39.12 94 GLY A CA 1
ATOM 745 C C . GLY A 1 94 ? -1.411 -24.373 -5.237 1.00 39.12 94 GLY A C 1
ATOM 746 O O . GLY A 1 94 ? -1.813 -25.496 -5.534 1.00 39.12 94 GLY A O 1
ATOM 747 N N . SER A 1 95 ? -1.474 -23.928 -3.976 1.00 35.78 95 SER A N 1
ATOM 748 C CA . SER A 1 95 ? -2.080 -24.756 -2.924 1.00 35.78 95 SER A CA 1
ATOM 749 C C . SER A 1 95 ? -3.603 -24.636 -2.970 1.00 35.78 95 SER A C 1
ATOM 751 O O . SER A 1 95 ? -4.195 -23.687 -2.469 1.00 35.78 95 SER A O 1
ATOM 753 N N . THR A 1 96 ? -4.256 -25.634 -3.558 1.00 35.88 96 THR A N 1
ATOM 754 C CA . THR A 1 96 ? -5.707 -25.884 -3.478 1.00 35.88 96 THR A CA 1
ATOM 755 C C . THR A 1 96 ? -6.169 -26.307 -2.078 1.00 35.88 96 THR A C 1
ATOM 757 O O . THR A 1 96 ? -7.347 -26.587 -1.876 1.00 35.88 96 THR A O 1
ATOM 760 N N . THR A 1 97 ? -5.267 -26.322 -1.092 1.00 36.41 97 THR A N 1
ATOM 761 C CA . THR A 1 97 ? -5.568 -26.666 0.298 1.00 36.41 97 THR A CA 1
ATOM 762 C C . THR A 1 97 ? -5.039 -25.564 1.211 1.00 36.41 97 THR A C 1
ATOM 764 O O . THR A 1 97 ? -3.996 -25.718 1.841 1.00 36.41 97 THR A O 1
ATOM 767 N N . ILE A 1 98 ? -5.724 -24.419 1.276 1.00 38.47 98 ILE A N 1
ATOM 768 C CA . ILE A 1 98 ? -5.417 -23.399 2.288 1.00 38.47 98 ILE A CA 1
ATOM 769 C C . ILE A 1 98 ? -6.614 -23.267 3.224 1.00 38.47 98 ILE A C 1
ATOM 771 O O . ILE A 1 98 ? -7.704 -22.877 2.817 1.00 38.47 98 ILE A O 1
ATOM 775 N N . GLN A 1 99 ? -6.394 -23.587 4.502 1.00 36.31 99 GLN A N 1
ATOM 776 C CA . GLN A 1 99 ? -7.329 -23.333 5.607 1.00 36.31 99 GLN A CA 1
ATOM 777 C C . GLN A 1 99 ? -7.543 -21.823 5.877 1.00 36.31 99 GLN A C 1
ATOM 779 O O . GLN A 1 99 ? -8.314 -21.468 6.764 1.00 36.31 99 GLN A O 1
ATOM 784 N N . GLN A 1 100 ? -6.884 -20.939 5.118 1.00 39.44 100 GLN A N 1
ATOM 785 C CA . GLN A 1 100 ? -6.918 -19.477 5.209 1.00 39.44 100 GLN A CA 1
ATOM 786 C C . GLN A 1 100 ? -6.849 -18.907 3.774 1.00 39.44 100 GLN A C 1
ATOM 788 O O . GLN A 1 100 ? -5.873 -19.177 3.079 1.00 39.44 100 GLN A O 1
ATOM 793 N N . PRO A 1 101 ? -7.855 -18.187 3.255 1.00 42.62 101 PRO A N 1
ATOM 794 C CA . PRO A 1 101 ? -7.832 -17.716 1.870 1.00 42.62 101 PRO A CA 1
ATOM 795 C C . PRO A 1 101 ? -6.702 -16.696 1.642 1.00 42.62 101 PRO A C 1
ATOM 797 O O . PRO A 1 101 ? -6.671 -15.643 2.267 1.00 42.62 101 PRO A O 1
ATOM 800 N N . PHE A 1 102 ? -5.780 -17.000 0.724 1.00 42.97 102 PHE A N 1
ATOM 801 C CA . PHE A 1 102 ? -4.801 -16.035 0.215 1.00 42.97 102 PHE A CA 1
ATOM 802 C C . PHE A 1 102 ? -5.440 -15.303 -0.972 1.00 42.97 102 PHE A C 1
ATOM 804 O O . PHE A 1 102 ? -5.549 -15.866 -2.067 1.00 42.97 102 PHE A O 1
ATOM 811 N N . VAL A 1 103 ? -5.946 -14.091 -0.742 1.00 50.97 103 VAL A N 1
ATOM 812 C CA . VAL A 1 103 ? -6.609 -13.284 -1.776 1.00 50.97 103 VAL A CA 1
ATOM 813 C C . VAL A 1 103 ? -5.555 -12.761 -2.747 1.00 50.97 103 VAL A C 1
ATOM 815 O O . VAL A 1 103 ? -4.590 -12.121 -2.345 1.00 50.97 103 VAL A O 1
ATOM 818 N N . LYS A 1 104 ? -5.703 -13.087 -4.036 1.00 54.41 104 LYS A N 1
ATOM 819 C CA . LYS A 1 104 ? -4.721 -12.731 -5.080 1.00 54.41 104 LYS A CA 1
ATOM 820 C C . LYS A 1 104 ? -5.181 -11.602 -5.994 1.00 54.41 104 LYS A C 1
ATOM 822 O O . LYS A 1 104 ? -4.335 -10.977 -6.623 1.00 54.41 104 LYS A O 1
ATOM 827 N N . LYS A 1 105 ? -6.482 -11.326 -6.052 1.00 52.59 105 LYS A N 1
ATOM 828 C CA . LYS A 1 105 ? -7.081 -10.237 -6.825 1.00 52.59 105 LYS A CA 1
ATOM 829 C C . LYS A 1 105 ? -8.188 -9.571 -6.019 1.00 52.59 105 LYS A C 1
ATOM 831 O O . LYS A 1 105 ? -8.888 -10.257 -5.278 1.00 52.59 105 LYS A O 1
ATOM 836 N N . LEU A 1 106 ? -8.371 -8.269 -6.231 1.00 50.31 106 LEU A N 1
ATOM 837 C CA . LEU A 1 106 ? -9.450 -7.469 -5.632 1.00 50.31 106 LEU A CA 1
ATOM 838 C C . LEU A 1 106 ? -10.837 -7.774 -6.231 1.00 50.31 106 LEU A C 1
ATOM 840 O O . LEU A 1 106 ? -11.851 -7.337 -5.694 1.00 50.31 106 LEU A O 1
ATOM 844 N N . GLY A 1 107 ? -10.890 -8.534 -7.333 1.00 49.31 107 GLY A N 1
ATOM 845 C CA . GLY A 1 107 ? -12.114 -9.029 -7.967 1.00 49.31 107 GLY A CA 1
ATOM 846 C C . GLY A 1 107 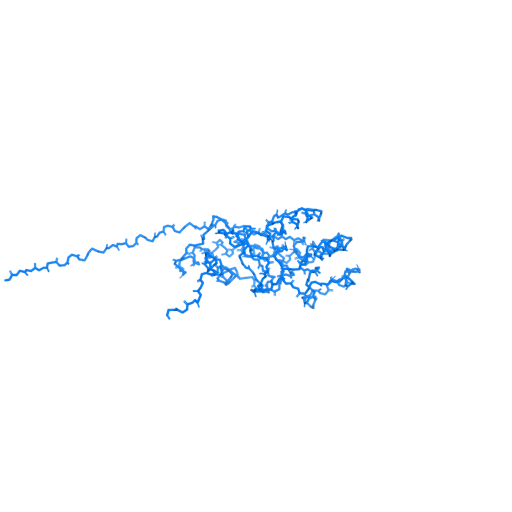? -12.272 -10.548 -7.832 1.00 49.31 107 GLY A C 1
ATOM 847 O O . GLY A 1 107 ? -11.322 -11.310 -8.026 1.00 49.31 107 GLY A O 1
ATOM 848 N N . PHE A 1 108 ? -13.488 -11.008 -7.523 1.00 43.88 108 PHE A N 1
ATOM 849 C CA . PHE A 1 108 ? -13.824 -12.433 -7.478 1.00 43.88 108 PHE A CA 1
ATOM 850 C C . PHE A 1 108 ? -13.816 -13.055 -8.889 1.00 43.88 108 PHE A C 1
ATOM 852 O O . PHE A 1 108 ? -14.477 -12.552 -9.790 1.00 43.88 108 PHE A O 1
ATOM 859 N N . GLY A 1 109 ? -13.146 -14.203 -9.063 1.00 46.88 109 GLY A N 1
ATOM 860 C CA . GLY A 1 109 ? -13.368 -15.107 -10.208 1.00 46.88 109 GLY A CA 1
ATOM 861 C C . GLY A 1 109 ? -12.427 -14.982 -11.414 1.00 46.88 109 GLY A C 1
ATOM 862 O O . GLY A 1 109 ? -12.564 -15.761 -12.356 1.00 46.88 109 GLY A O 1
ATOM 863 N N . GLU A 1 110 ? -11.448 -14.080 -11.402 1.00 55.22 110 GLU A N 1
ATOM 864 C CA . GLU A 1 110 ? -10.507 -13.926 -12.519 1.00 55.22 110 GLU A CA 1
ATOM 865 C C . GLU A 1 110 ? -9.200 -14.711 -12.324 1.00 55.22 110 GLU A C 1
ATOM 867 O O . GLU A 1 110 ? -8.683 -14.841 -11.212 1.00 55.22 110 GLU A O 1
ATOM 872 N N . LYS A 1 111 ? -8.617 -15.213 -13.422 1.00 66.19 111 LYS A N 1
ATOM 873 C CA . LYS A 1 111 ? -7.292 -15.857 -13.399 1.00 66.19 111 LYS A CA 1
ATOM 874 C C . LYS A 1 111 ? -6.218 -14.815 -13.086 1.00 66.19 111 LYS A C 1
ATOM 876 O O . LYS A 1 111 ? -6.253 -13.732 -13.654 1.00 66.19 111 LYS A O 1
ATOM 881 N N . LEU A 1 112 ? -5.270 -15.144 -12.210 1.00 75.00 112 LEU A N 1
ATOM 882 C CA . LEU A 1 112 ? -4.080 -14.318 -11.975 1.00 75.00 112 LEU A CA 1
ATOM 883 C C . LEU A 1 112 ? -3.258 -14.193 -13.277 1.00 75.00 112 LEU A C 1
ATOM 885 O O . LEU A 1 112 ? -3.139 -15.212 -13.969 1.00 75.00 112 LEU A O 1
ATOM 889 N N . PRO A 1 113 ? -2.668 -13.021 -13.607 1.00 83.56 113 PRO A N 1
ATOM 890 C CA . PRO A 1 113 ? -1.724 -12.909 -14.716 1.00 83.56 113 PRO A CA 1
ATOM 891 C C . PRO A 1 113 ? -0.598 -13.945 -14.618 1.00 83.56 113 PRO A C 1
ATOM 893 O O . PRO A 1 113 ? -0.283 -14.406 -13.518 1.00 83.56 113 PRO A O 1
ATOM 896 N N . PRO A 1 114 ? 0.043 -14.337 -15.727 1.00 87.88 114 PRO A N 1
ATOM 897 C CA . PRO A 1 114 ? 1.219 -15.201 -15.672 1.00 87.88 114 PRO A CA 1
ATOM 898 C C . PRO A 1 114 ? 2.365 -14.560 -14.873 1.00 87.88 114 PRO A C 1
ATOM 900 O O . PRO A 1 114 ? 2.562 -13.348 -14.939 1.00 87.88 114 PRO A O 1
ATOM 903 N N . TYR A 1 115 ? 3.146 -15.380 -14.160 1.00 89.94 115 TYR A N 1
ATOM 904 C CA . TYR A 1 115 ? 4.321 -14.925 -13.400 1.00 89.94 115 TYR A CA 1
ATOM 905 C C . TYR A 1 115 ? 5.269 -14.097 -14.269 1.00 89.94 115 TYR A C 1
ATOM 907 O O . TYR A 1 115 ? 5.614 -12.978 -13.902 1.00 89.94 115 TYR A O 1
ATOM 915 N N . ASP A 1 116 ? 5.599 -14.607 -15.458 1.00 91.81 116 ASP A N 1
ATOM 916 C CA . ASP A 1 116 ? 6.511 -13.944 -16.393 1.00 91.81 116 ASP A CA 1
ATOM 917 C C . ASP A 1 116 ? 5.993 -12.572 -16.841 1.00 91.81 116 ASP A C 1
ATOM 919 O O . ASP A 1 116 ? 6.784 -11.665 -17.083 1.00 91.81 116 ASP A O 1
ATOM 923 N N . THR A 1 117 ? 4.669 -12.385 -16.910 1.00 91.75 117 THR A N 1
ATOM 924 C CA . THR A 1 117 ? 4.062 -11.091 -17.242 1.00 91.75 117 THR A CA 1
ATOM 925 C C . THR A 1 117 ? 4.297 -10.074 -16.131 1.00 91.75 117 THR A C 1
ATOM 927 O O . THR A 1 117 ? 4.719 -8.953 -16.411 1.00 91.75 117 THR A O 1
ATOM 930 N N . ILE A 1 118 ? 4.059 -10.453 -14.872 1.00 92.19 118 ILE A N 1
ATOM 931 C CA . ILE A 1 118 ? 4.286 -9.546 -13.738 1.00 92.19 118 ILE A CA 1
ATOM 932 C C . ILE A 1 118 ? 5.778 -9.289 -13.551 1.00 92.19 118 ILE A C 1
ATOM 934 O O . ILE A 1 118 ? 6.170 -8.143 -13.350 1.00 92.19 118 ILE A O 1
ATOM 938 N N . LEU A 1 119 ? 6.611 -10.325 -13.671 1.00 95.00 119 LEU A N 1
ATOM 939 C CA . LEU A 1 119 ? 8.060 -10.192 -13.579 1.00 95.00 119 LEU A CA 1
ATOM 940 C C . LEU A 1 119 ? 8.588 -9.224 -14.641 1.00 95.00 119 LEU A C 1
ATOM 942 O O . LEU A 1 119 ? 9.315 -8.299 -14.300 1.00 95.00 119 LEU A O 1
ATOM 946 N N . ALA A 1 120 ? 8.175 -9.385 -15.902 1.00 94.75 120 ALA A N 1
ATOM 947 C CA . ALA A 1 120 ? 8.588 -8.494 -16.981 1.00 94.75 120 ALA A CA 1
ATOM 948 C C . ALA A 1 120 ? 8.192 -7.035 -16.713 1.00 94.75 120 ALA A C 1
ATOM 950 O O . ALA A 1 120 ? 8.990 -6.135 -16.966 1.00 94.75 120 ALA A O 1
ATOM 951 N N . LEU A 1 121 ? 6.995 -6.793 -16.167 1.00 93.81 121 LEU A N 1
ATOM 952 C CA . LEU A 1 121 ? 6.556 -5.449 -15.790 1.00 93.81 121 LEU A CA 1
ATOM 953 C C . LEU A 1 121 ? 7.385 -4.870 -14.647 1.00 93.81 121 LEU A C 1
ATOM 955 O O . LEU A 1 121 ? 7.866 -3.748 -14.770 1.00 93.81 121 LEU A O 1
ATOM 959 N N . VAL A 1 122 ? 7.577 -5.623 -13.560 1.00 95.44 122 VAL A N 1
ATOM 960 C CA . VAL A 1 122 ? 8.389 -5.188 -12.412 1.00 95.44 122 VAL A CA 1
ATOM 961 C C . VAL A 1 122 ? 9.816 -4.875 -12.864 1.00 95.44 122 VAL A C 1
ATOM 963 O O . VAL A 1 122 ? 10.334 -3.811 -12.537 1.00 95.44 122 VAL A O 1
ATOM 966 N N . THR A 1 123 ? 10.426 -5.728 -13.686 1.00 96.56 123 THR A N 1
ATOM 967 C CA . THR A 1 123 ? 11.764 -5.481 -14.236 1.00 96.56 123 THR A CA 1
ATOM 968 C C . THR A 1 123 ? 11.800 -4.254 -15.143 1.00 96.56 123 THR A C 1
ATOM 970 O O . THR A 1 123 ? 12.706 -3.434 -15.028 1.00 96.56 123 THR A O 1
ATOM 973 N N . ALA A 1 124 ? 10.810 -4.078 -16.021 1.00 94.31 124 ALA A N 1
ATOM 974 C CA . ALA A 1 124 ? 10.750 -2.908 -16.894 1.00 94.31 124 ALA A CA 1
ATOM 975 C C . ALA A 1 124 ? 10.488 -1.602 -16.121 1.00 94.31 124 ALA A C 1
ATOM 977 O O . ALA A 1 124 ? 10.925 -0.540 -16.551 1.00 94.31 124 ALA A O 1
ATOM 978 N N . GLY A 1 125 ? 9.798 -1.676 -14.979 1.00 93.25 125 GLY A N 1
ATOM 979 C CA . GLY A 1 125 ? 9.530 -0.540 -14.101 1.00 93.25 125 GLY A CA 1
ATOM 980 C C . GLY A 1 125 ? 10.726 -0.107 -13.249 1.00 93.25 125 GLY A C 1
ATOM 981 O O . GLY A 1 125 ? 10.788 1.056 -12.858 1.00 93.25 125 GLY A O 1
ATOM 982 N N . GLU A 1 126 ? 11.687 -0.988 -12.973 1.00 95.44 126 GLU A N 1
ATOM 983 C CA . GLU A 1 126 ? 12.814 -0.709 -12.068 1.00 95.44 126 GLU A CA 1
ATOM 984 C C . GLU A 1 126 ? 13.583 0.589 -12.390 1.00 95.44 126 GLU A C 1
ATOM 986 O O . GLU A 1 126 ? 13.767 1.408 -11.483 1.00 95.44 126 GLU A O 1
ATOM 991 N N . PRO A 1 127 ? 13.958 0.878 -13.656 1.00 94.12 127 PRO A N 1
ATOM 992 C CA . PRO A 1 127 ? 14.735 2.075 -13.983 1.00 94.12 127 PRO A CA 1
ATOM 993 C C . PRO A 1 127 ? 14.018 3.394 -13.663 1.00 94.12 127 PRO A C 1
ATOM 995 O O . PRO A 1 127 ? 14.671 4.425 -13.502 1.00 94.12 127 PRO A O 1
ATOM 998 N N . HIS A 1 128 ? 12.686 3.375 -13.565 1.00 92.44 128 HIS A N 1
ATOM 999 C CA . HIS A 1 128 ? 11.871 4.566 -13.320 1.00 92.44 128 HIS A CA 1
ATOM 1000 C C . HIS A 1 128 ? 11.549 4.767 -11.831 1.00 92.44 128 HIS A C 1
ATOM 1002 O O . HIS A 1 128 ? 11.133 5.862 -11.441 1.00 92.44 128 HIS A O 1
ATOM 1008 N N . PHE A 1 129 ? 11.780 3.758 -10.980 1.00 93.81 129 PHE A N 1
ATOM 1009 C CA . PHE A 1 129 ? 11.387 3.814 -9.572 1.00 93.81 129 PHE A CA 1
ATOM 1010 C C . PHE A 1 129 ? 12.083 4.944 -8.811 1.00 93.81 129 PHE A C 1
ATOM 1012 O O . PHE A 1 129 ? 11.434 5.659 -8.061 1.00 93.81 129 PHE A O 1
ATOM 1019 N N . LYS A 1 130 ? 13.378 5.186 -9.041 1.00 94.00 130 LYS A N 1
ATOM 1020 C CA . LYS A 1 130 ? 14.108 6.260 -8.342 1.00 94.00 130 LYS A CA 1
ATOM 1021 C C . LYS A 1 130 ? 13.509 7.648 -8.597 1.00 94.00 130 LYS A C 1
ATOM 1023 O O . LYS A 1 130 ? 13.466 8.490 -7.698 1.00 94.00 130 LYS A O 1
ATOM 1028 N N . GLN A 1 131 ? 13.073 7.896 -9.831 1.00 92.12 131 GLN A N 1
ATOM 1029 C CA . GLN A 1 131 ? 12.421 9.153 -10.181 1.00 92.12 131 GLN A CA 1
ATOM 1030 C C . GLN A 1 131 ? 11.043 9.241 -9.517 1.00 92.12 131 GLN A C 1
ATOM 1032 O O . GLN A 1 131 ? 10.704 10.280 -8.955 1.00 92.12 131 GLN A O 1
ATOM 1037 N N . PHE A 1 132 ? 10.288 8.139 -9.531 1.00 92.69 132 PHE A N 1
ATOM 1038 C CA . PHE A 1 132 ? 9.008 8.052 -8.839 1.00 92.69 132 PHE A CA 1
ATOM 1039 C C . PHE A 1 132 ? 9.147 8.286 -7.338 1.00 92.69 132 PHE A C 1
ATOM 1041 O O . PHE A 1 132 ? 8.408 9.099 -6.805 1.00 92.69 132 PHE A O 1
ATOM 1048 N N . ASP A 1 133 ? 10.092 7.633 -6.665 1.00 94.62 133 ASP A N 1
ATOM 1049 C CA . ASP A 1 133 ? 10.299 7.787 -5.225 1.00 94.62 133 ASP A CA 1
ATOM 1050 C C . ASP A 1 133 ? 10.604 9.247 -4.878 1.00 94.62 133 ASP A C 1
ATOM 1052 O O . ASP A 1 133 ? 10.002 9.799 -3.966 1.00 94.62 133 ASP A O 1
ATOM 1056 N N . SER A 1 134 ? 11.423 9.932 -5.684 1.00 93.12 134 SER A N 1
ATOM 1057 C CA . SER A 1 134 ? 11.696 11.364 -5.487 1.00 93.12 134 SER A CA 1
ATOM 1058 C C . SER A 1 134 ? 10.413 12.212 -5.538 1.00 93.12 134 SER A C 1
ATOM 1060 O O . SER A 1 134 ? 10.169 13.012 -4.637 1.00 93.12 134 SER A O 1
ATOM 1062 N N . LEU A 1 135 ? 9.559 11.994 -6.545 1.00 91.56 135 LEU A N 1
ATOM 1063 C CA . LEU A 1 135 ? 8.262 12.677 -6.662 1.00 91.56 135 LEU A CA 1
ATOM 1064 C C . LEU A 1 135 ? 7.296 12.280 -5.542 1.00 91.56 135 LEU A C 1
ATOM 1066 O O . LEU A 1 135 ? 6.542 13.110 -5.038 1.00 91.56 135 LEU A O 1
ATOM 1070 N N . TRP A 1 136 ? 7.311 11.006 -5.156 1.00 93.38 136 TRP A N 1
ATOM 1071 C CA . TRP A 1 136 ? 6.458 10.471 -4.110 1.00 93.38 136 TRP A CA 1
ATOM 1072 C C . TRP A 1 136 ? 6.790 11.132 -2.776 1.00 93.38 136 TRP A C 1
ATOM 1074 O O . TRP A 1 136 ? 5.881 11.621 -2.111 1.00 93.38 136 TRP A O 1
ATOM 1084 N N . GLN A 1 137 ? 8.072 11.245 -2.422 1.00 94.94 137 GLN A N 1
ATOM 1085 C CA . GLN A 1 137 ? 8.508 11.934 -1.204 1.00 94.94 137 GLN A CA 1
ATOM 1086 C C . GLN A 1 137 ? 8.102 13.415 -1.203 1.00 94.94 137 GLN A C 1
ATOM 1088 O O . GLN A 1 137 ? 7.693 13.937 -0.166 1.00 94.94 137 GLN A O 1
ATOM 1093 N N . GLU A 1 138 ? 8.195 14.095 -2.349 1.00 93.06 138 GLU A N 1
ATOM 1094 C CA . GLU A 1 138 ? 7.929 15.534 -2.446 1.00 93.06 138 GLU A CA 1
ATOM 1095 C C . GLU A 1 138 ? 6.430 15.874 -2.451 1.00 93.06 138 GLU A C 1
ATOM 1097 O O . GLU A 1 138 ? 5.998 16.805 -1.768 1.00 93.06 138 GLU A O 1
ATOM 1102 N N . HIS A 1 139 ? 5.619 15.117 -3.193 1.00 90.38 139 HIS A N 1
ATOM 1103 C CA . HIS A 1 139 ? 4.242 15.513 -3.511 1.00 90.38 139 HIS A CA 1
ATOM 1104 C C . HIS A 1 139 ? 3.174 14.593 -2.917 1.00 90.38 139 HIS A C 1
ATOM 1106 O O . HIS A 1 139 ? 2.057 15.039 -2.637 1.00 90.38 139 HIS A O 1
ATOM 1112 N N . ILE A 1 140 ? 3.495 13.317 -2.700 1.00 91.88 140 ILE A N 1
ATOM 1113 C CA . ILE A 1 140 ? 2.511 12.291 -2.333 1.00 91.88 140 ILE A CA 1
ATOM 1114 C C . ILE A 1 140 ? 2.575 11.990 -0.837 1.00 91.88 140 ILE A C 1
ATOM 1116 O O . ILE A 1 140 ? 1.558 12.032 -0.139 1.00 91.88 140 ILE A O 1
ATOM 1120 N N . PHE A 1 141 ? 3.777 11.753 -0.320 1.00 95.56 141 PHE A N 1
ATOM 1121 C CA . PHE A 1 141 ? 4.011 11.421 1.075 1.00 95.56 141 PHE A CA 1
ATOM 1122 C C . PHE A 1 141 ? 3.442 12.450 2.057 1.00 95.56 141 PHE A C 1
ATOM 1124 O O . PHE A 1 141 ? 2.806 12.020 3.019 1.00 95.56 141 PHE A O 1
ATOM 1131 N N . PRO A 1 142 ? 3.541 13.779 1.834 1.00 95.69 142 PRO A N 1
ATOM 1132 C CA . PRO A 1 142 ? 2.946 14.747 2.757 1.00 95.69 142 PRO A CA 1
ATOM 1133 C C . PRO A 1 142 ? 1.430 14.569 2.929 1.00 95.69 142 PRO A C 1
ATOM 1135 O O . PRO A 1 142 ? 0.892 14.785 4.016 1.00 95.69 142 PRO A O 1
ATOM 1138 N N . GLN A 1 143 ? 0.729 14.146 1.873 1.00 94.81 143 GLN A N 1
ATOM 1139 C CA . GLN A 1 143 ? -0.713 13.894 1.913 1.00 94.81 143 GLN A CA 1
ATOM 1140 C C . GLN A 1 143 ? -1.030 12.583 2.643 1.00 94.81 143 GLN A C 1
ATOM 1142 O O . GLN A 1 143 ? -1.957 12.535 3.455 1.00 94.81 143 GLN A O 1
ATOM 1147 N N . ILE A 1 144 ? -0.232 11.538 2.396 1.00 95.88 144 ILE A N 1
ATOM 1148 C CA . ILE A 1 144 ? -0.308 10.253 3.106 1.00 95.88 144 ILE A CA 1
ATOM 1149 C C . ILE A 1 144 ? -0.081 10.457 4.608 1.00 95.88 144 ILE A C 1
ATOM 1151 O O . ILE A 1 144 ? -0.893 10.012 5.419 1.00 95.88 144 ILE A O 1
ATOM 1155 N N . ASP A 1 145 ? 0.986 11.162 4.980 1.00 97.81 145 ASP A N 1
ATOM 1156 C CA . ASP A 1 145 ? 1.348 11.453 6.368 1.00 97.81 145 ASP A CA 1
ATOM 1157 C C . ASP A 1 145 ? 0.241 12.248 7.076 1.00 97.81 145 ASP A C 1
ATOM 1159 O O . ASP A 1 145 ? -0.172 11.900 8.185 1.00 97.81 145 ASP A O 1
ATOM 1163 N N . LEU A 1 146 ? -0.335 13.255 6.409 1.00 97.19 146 LEU A N 1
ATOM 1164 C CA . LEU A 1 146 ? -1.479 13.996 6.940 1.00 97.19 146 LEU A CA 1
ATOM 1165 C C . LEU A 1 146 ? -2.705 13.095 7.160 1.00 97.19 146 LEU A C 1
ATOM 1167 O O . LEU A 1 146 ? -3.369 13.201 8.195 1.00 97.19 146 LEU A O 1
ATOM 1171 N N . GLN A 1 147 ? -3.031 12.210 6.217 1.00 97.12 147 GLN A N 1
ATOM 1172 C CA . GLN A 1 147 ? -4.150 11.278 6.368 1.00 97.12 147 GLN A CA 1
ATOM 1173 C C . GLN A 1 147 ? -3.918 10.297 7.524 1.00 97.12 147 GLN A C 1
ATOM 1175 O O . GLN A 1 147 ? -4.809 10.125 8.357 1.00 97.12 147 GLN A O 1
ATOM 1180 N N . ILE A 1 148 ? -2.722 9.709 7.617 1.00 98.12 148 ILE A N 1
ATOM 1181 C CA . ILE A 1 148 ? -2.355 8.784 8.695 1.00 98.12 148 ILE A CA 1
ATOM 1182 C C . ILE A 1 148 ? -2.427 9.478 10.056 1.00 98.12 148 ILE A C 1
ATOM 1184 O O . ILE A 1 148 ? -3.025 8.923 10.974 1.00 98.12 148 ILE A O 1
ATOM 1188 N N . LYS A 1 149 ? -1.909 10.703 10.192 1.00 98.31 149 LYS A N 1
ATOM 1189 C CA . LYS A 1 149 ? -2.007 11.481 11.440 1.00 98.31 149 LYS A CA 1
ATOM 1190 C C . LYS A 1 149 ? -3.455 11.731 11.854 1.00 98.31 149 LYS A C 1
ATOM 1192 O O . LYS A 1 149 ? -3.804 11.569 13.022 1.00 98.31 149 LYS A O 1
ATOM 1197 N N . ASN A 1 150 ? -4.321 12.080 10.900 1.00 98.12 150 ASN A N 1
ATOM 1198 C CA . ASN A 1 150 ? -5.750 12.245 11.171 1.00 98.12 150 ASN A CA 1
ATOM 1199 C C . ASN A 1 150 ? -6.400 10.932 11.616 1.00 98.12 150 ASN A C 1
ATOM 1201 O O . ASN A 1 150 ? -7.205 10.927 12.545 1.00 98.12 150 ASN A O 1
ATOM 1205 N N . TRP A 1 151 ? -6.049 9.815 10.985 1.00 98.06 151 TRP A N 1
ATOM 1206 C CA . TRP A 1 151 ? -6.561 8.509 11.378 1.00 98.06 151 TRP A CA 1
ATOM 1207 C C . TRP A 1 151 ? -6.058 8.057 12.745 1.00 98.06 151 TRP A C 1
ATOM 1209 O O . TRP A 1 151 ? -6.859 7.566 13.530 1.00 98.06 151 TRP A O 1
ATOM 1219 N N . GLN A 1 152 ? -4.782 8.264 13.069 1.00 98.12 152 GLN A N 1
ATOM 1220 C CA . GLN A 1 152 ? -4.242 8.013 14.409 1.00 98.12 152 GLN A CA 1
ATOM 1221 C C . GLN A 1 152 ? -5.036 8.794 15.461 1.00 98.12 152 GLN A C 1
ATOM 1223 O O . GLN A 1 152 ? -5.519 8.216 16.431 1.00 98.12 152 GLN A O 1
ATOM 1228 N N . HIS A 1 153 ? -5.277 10.081 15.207 1.00 97.81 153 HIS A N 1
ATOM 1229 C CA . HIS A 1 153 ? -6.076 10.920 16.091 1.00 97.81 153 HIS A CA 1
ATOM 1230 C C . HIS A 1 153 ? -7.528 10.430 16.230 1.00 97.81 153 HIS A C 1
ATOM 1232 O O . HIS A 1 153 ? -8.069 10.375 17.332 1.00 97.81 153 HIS A O 1
ATOM 1238 N N . GLN A 1 154 ? -8.165 10.034 15.124 1.00 97.69 154 GLN A N 1
ATOM 1239 C CA . GLN A 1 154 ? -9.522 9.479 15.135 1.00 97.69 154 GLN A CA 1
ATOM 1240 C C . GLN A 1 154 ? -9.593 8.141 15.874 1.00 97.69 154 GLN A C 1
ATOM 1242 O O . GLN A 1 154 ? -10.559 7.915 16.598 1.00 97.69 154 GLN A O 1
ATOM 1247 N N . LEU A 1 155 ? -8.591 7.272 15.711 1.00 96.50 155 LEU A N 1
ATOM 1248 C CA . LEU A 1 155 ? -8.506 5.988 16.400 1.00 96.50 155 LEU A CA 1
ATOM 1249 C C . LEU A 1 155 ? -8.511 6.187 17.919 1.00 96.50 155 LEU A C 1
ATOM 1251 O O . LEU A 1 155 ? -9.297 5.542 18.608 1.00 96.50 155 LEU A O 1
ATOM 1255 N N . GLU A 1 156 ? -7.680 7.109 18.410 1.00 93.31 156 GLU A N 1
ATOM 1256 C CA . GLU A 1 156 ? -7.554 7.430 19.835 1.00 93.31 156 GLU A CA 1
ATOM 1257 C C . GLU A 1 156 ? -8.807 8.112 20.395 1.00 93.31 156 GLU A C 1
ATOM 1259 O O . GLU A 1 156 ? -9.314 7.719 21.444 1.00 93.31 156 GLU A O 1
ATOM 1264 N N . LEU A 1 157 ? -9.328 9.131 19.703 1.00 97.00 157 LEU A N 1
ATOM 1265 C CA . LEU A 1 157 ? -10.450 9.924 20.211 1.00 97.00 157 LEU A CA 1
ATOM 1266 C C . LEU A 1 157 ? -11.792 9.197 20.166 1.00 97.00 157 LEU A C 1
ATOM 1268 O O . LEU A 1 157 ? -12.652 9.447 21.011 1.00 97.00 157 LEU A O 1
ATOM 1272 N N . LEU A 1 158 ? -12.013 8.376 19.139 1.00 96.12 158 LEU A N 1
ATOM 1273 C CA . LEU A 1 158 ? -13.327 7.806 18.852 1.00 96.12 158 LEU A CA 1
ATOM 1274 C C . LEU A 1 158 ? -13.446 6.337 19.249 1.00 96.12 158 LEU A C 1
ATOM 1276 O O . LEU A 1 158 ? -14.516 5.778 19.025 1.00 96.12 158 LEU A O 1
ATOM 1280 N N . ASP A 1 159 ? -12.396 5.707 19.790 1.00 93.06 159 ASP A N 1
ATOM 1281 C CA . ASP A 1 159 ? -12.380 4.267 20.091 1.00 93.06 159 ASP A CA 1
ATOM 1282 C C . ASP A 1 159 ? -12.936 3.451 18.906 1.00 93.06 159 ASP A C 1
ATOM 1284 O O . ASP A 1 159 ? -13.948 2.751 19.005 1.00 93.06 159 ASP A O 1
ATOM 1288 N N . VAL A 1 160 ? -12.373 3.674 17.710 1.00 94.62 160 VAL A N 1
ATOM 1289 C CA . VAL A 1 160 ? -13.006 3.243 16.450 1.00 94.62 160 VAL A CA 1
ATOM 1290 C C . VAL A 1 160 ? -13.149 1.723 16.386 1.00 94.62 160 VAL A C 1
ATOM 1292 O O . VAL A 1 160 ? -14.210 1.222 16.011 1.00 94.62 160 VAL A O 1
ATOM 1295 N N . THR A 1 161 ? -12.107 0.985 16.773 1.00 91.69 161 THR A N 1
ATOM 1296 C CA . THR A 1 161 ? -12.094 -0.484 16.798 1.00 91.69 161 THR A CA 1
ATOM 1297 C C . THR A 1 161 ? -13.076 -1.041 17.817 1.00 91.69 161 THR A C 1
ATOM 1299 O O . THR A 1 161 ? -13.891 -1.898 17.460 1.00 91.69 161 THR A O 1
ATOM 1302 N N . GLY A 1 162 ? -13.071 -0.517 19.045 1.00 91.12 162 GLY A N 1
ATOM 1303 C CA . GLY A 1 162 ? -14.004 -0.919 20.088 1.00 91.12 162 GLY A CA 1
ATOM 1304 C C . GLY A 1 162 ? -15.453 -0.629 19.708 1.00 91.12 162 GLY A C 1
ATOM 1305 O O . GLY A 1 162 ? -16.320 -1.498 19.830 1.00 91.12 162 GLY A O 1
ATOM 1306 N N . ASN A 1 163 ? -15.743 0.563 19.175 1.00 93.00 163 ASN A N 1
ATOM 1307 C CA . ASN A 1 163 ? -17.079 0.914 18.686 1.00 93.00 163 ASN A CA 1
ATOM 1308 C C . ASN A 1 163 ? -17.527 0.016 17.532 1.00 93.00 163 ASN A C 1
ATOM 1310 O O . ASN A 1 163 ? -18.664 -0.456 17.538 1.00 93.00 163 ASN A O 1
ATOM 1314 N N . TYR A 1 164 ? -16.645 -0.273 16.577 1.00 92.88 164 TYR A N 1
ATOM 1315 C CA . TYR A 1 164 ? -16.941 -1.177 15.470 1.00 92.88 164 TYR A CA 1
ATOM 1316 C C . TYR A 1 164 ? -17.288 -2.597 15.952 1.00 92.88 164 TYR A C 1
ATOM 1318 O O . TYR A 1 164 ? -18.321 -3.148 15.560 1.00 92.88 164 TYR A O 1
ATOM 1326 N N . GLN A 1 165 ? -16.493 -3.177 16.858 1.00 90.06 165 GLN A N 1
ATOM 1327 C CA . GLN A 1 165 ? -16.767 -4.504 17.427 1.00 90.06 165 GLN A CA 1
ATOM 1328 C C . GLN A 1 165 ? -18.056 -4.518 18.268 1.00 90.06 165 GLN A C 1
ATOM 1330 O O . GLN A 1 165 ? -18.835 -5.470 18.195 1.00 90.06 165 GLN A O 1
ATOM 1335 N N . ARG A 1 166 ? -18.355 -3.441 19.011 1.00 90.50 166 ARG A N 1
ATOM 1336 C CA . ARG A 1 166 ? -19.626 -3.297 19.749 1.00 90.50 166 ARG A CA 1
ATOM 1337 C C . ARG A 1 166 ? -20.838 -3.210 18.821 1.00 90.50 166 ARG A C 1
ATOM 1339 O O . ARG A 1 166 ? -21.863 -3.828 19.112 1.00 90.50 166 ARG A O 1
ATOM 1346 N N . LEU A 1 167 ? -20.731 -2.463 17.721 1.00 91.62 167 LEU A N 1
ATOM 1347 C CA . LEU A 1 167 ? -21.801 -2.308 16.730 1.00 91.62 167 LEU A CA 1
ATOM 1348 C C . LEU A 1 167 ? -22.077 -3.618 15.987 1.00 91.62 167 LEU A C 1
ATOM 1350 O O . LEU A 1 167 ? -23.231 -4.024 15.865 1.00 91.62 167 LEU A O 1
ATOM 1354 N N . THR A 1 168 ? -21.025 -4.295 15.530 1.00 88.00 168 THR A N 1
ATOM 1355 C CA . THR A 1 168 ? -21.142 -5.564 14.793 1.00 88.00 168 THR A CA 1
ATOM 1356 C C . THR A 1 168 ? -21.436 -6.756 15.700 1.00 88.00 168 THR A C 1
ATOM 1358 O O . THR A 1 168 ? -21.951 -7.765 15.226 1.00 88.00 168 THR A O 1
ATOM 1361 N N . ARG A 1 169 ? -21.146 -6.641 17.005 1.00 88.44 169 ARG A N 1
ATOM 1362 C CA . ARG A 1 169 ? -21.180 -7.738 17.991 1.00 88.44 169 ARG A CA 1
ATOM 1363 C C . ARG A 1 169 ? -20.267 -8.906 17.601 1.00 88.44 169 ARG A C 1
ATOM 1365 O O . ARG A 1 169 ? -20.534 -10.054 17.956 1.00 88.44 169 ARG A O 1
ATOM 1372 N N . LEU A 1 170 ? -19.207 -8.617 16.847 1.00 84.50 170 LEU A N 1
ATOM 1373 C CA . LEU A 1 170 ? -18.254 -9.589 16.325 1.00 84.50 170 LEU A CA 1
ATOM 1374 C C . LEU A 1 170 ? -16.825 -9.096 16.571 1.00 84.50 170 LEU A C 1
ATOM 1376 O O . LEU A 1 170 ? -16.512 -7.929 16.347 1.00 84.50 170 LEU A O 1
ATOM 1380 N N . SER A 1 171 ? -15.943 -10.002 16.998 1.00 83.25 171 SER A N 1
ATOM 1381 C CA . SER A 1 171 ? -14.506 -9.725 17.058 1.00 83.25 171 SER A CA 1
ATOM 1382 C C . SER A 1 171 ? -13.885 -9.835 15.670 1.00 83.25 171 SER A C 1
ATOM 1384 O O . SER A 1 171 ? -14.166 -10.782 14.928 1.00 83.25 171 SER A O 1
ATOM 1386 N N . LEU A 1 172 ? -12.949 -8.938 15.368 1.00 80.12 172 LEU A N 1
ATOM 1387 C CA . LEU A 1 172 ? -11.981 -9.184 14.301 1.00 80.12 172 LEU A CA 1
ATOM 1388 C C . LEU A 1 172 ? -11.106 -10.372 14.728 1.00 80.12 172 LEU A C 1
ATOM 1390 O O . LEU A 1 172 ? -10.621 -10.411 15.856 1.00 80.12 172 LEU A O 1
ATOM 1394 N N . LYS A 1 173 ? -10.930 -11.368 13.857 1.00 79.31 173 LYS A N 1
ATOM 1395 C CA . LYS A 1 173 ? -10.170 -12.594 14.167 1.00 79.31 173 LYS A CA 1
ATOM 1396 C C . LYS A 1 173 ? -8.666 -12.400 13.946 1.00 79.31 173 LYS A C 1
ATOM 1398 O O . LYS A 1 173 ? -8.043 -13.170 13.224 1.00 79.31 173 LYS A O 1
ATOM 1403 N N . THR A 1 174 ? -8.108 -11.338 14.516 1.00 80.56 174 THR A N 1
ATOM 1404 C CA . THR A 1 174 ? -6.693 -10.978 14.390 1.00 80.56 174 THR A CA 1
ATOM 1405 C C . THR A 1 174 ? -6.244 -10.181 15.610 1.00 80.56 174 THR A C 1
ATOM 1407 O O . THR A 1 174 ? -7.021 -9.389 16.140 1.00 80.56 174 THR A O 1
ATOM 1410 N N . ASP A 1 175 ? -4.992 -10.363 16.029 1.00 85.75 175 ASP A N 1
ATOM 1411 C CA . ASP A 1 175 ? -4.386 -9.585 17.120 1.00 85.75 175 ASP A CA 1
ATOM 1412 C C . ASP A 1 175 ? -3.807 -8.253 16.621 1.00 85.75 175 ASP A C 1
ATOM 1414 O O . ASP A 1 175 ? -3.572 -7.328 17.399 1.00 85.75 175 ASP A O 1
ATOM 1418 N N . THR A 1 176 ? -3.575 -8.142 15.312 1.00 88.12 176 THR A N 1
ATOM 1419 C CA . THR A 1 176 ? -3.053 -6.942 14.655 1.00 88.12 176 THR A CA 1
ATOM 1420 C C . THR A 1 176 ? -3.890 -6.590 13.432 1.00 88.12 176 THR A C 1
ATOM 1422 O O . THR A 1 176 ? -4.401 -7.469 12.737 1.00 88.12 176 THR A O 1
ATOM 1425 N N . LEU A 1 177 ? -4.043 -5.296 13.167 1.00 90.75 177 LEU A N 1
ATOM 1426 C CA . LEU A 1 177 ? -4.720 -4.790 11.977 1.00 90.75 177 LEU A CA 1
ATOM 1427 C C . LEU A 1 177 ? -3.850 -3.718 11.327 1.00 90.75 177 LEU A C 1
ATOM 1429 O O . LEU A 1 177 ? -3.623 -2.658 11.913 1.00 90.75 177 LEU A O 1
ATOM 1433 N N . GLN A 1 178 ? -3.374 -3.980 10.114 1.00 93.31 178 GLN A N 1
ATOM 1434 C CA . GLN A 1 178 ? -2.704 -2.953 9.324 1.00 93.31 178 GLN A CA 1
ATOM 1435 C C . GLN A 1 178 ? -3.727 -2.075 8.601 1.00 93.31 178 GLN A C 1
ATOM 1437 O O . GLN A 1 178 ? -4.705 -2.581 8.059 1.00 93.31 178 GLN A O 1
ATOM 1442 N N . ILE A 1 179 ? -3.498 -0.763 8.578 1.00 94.94 179 ILE A N 1
ATOM 1443 C CA . ILE A 1 179 ? -4.292 0.184 7.789 1.00 94.94 179 ILE A CA 1
ATOM 1444 C C . ILE A 1 179 ? -3.344 0.969 6.884 1.00 94.94 179 ILE A C 1
ATOM 1446 O O . ILE A 1 179 ? -2.563 1.796 7.355 1.00 94.94 179 ILE A O 1
ATOM 1450 N N . GLY A 1 180 ? -3.385 0.665 5.591 1.00 94.50 180 GLY A N 1
ATOM 1451 C CA . GLY A 1 180 ? -2.529 1.235 4.564 1.00 94.50 180 GLY A CA 1
ATOM 1452 C C . GLY A 1 180 ? -3.157 2.426 3.847 1.00 94.50 180 GLY A C 1
ATOM 1453 O O . GLY A 1 180 ? -4.258 2.314 3.310 1.00 94.50 180 GLY A O 1
ATOM 1454 N N . ALA A 1 181 ? -2.435 3.544 3.792 1.00 95.00 181 ALA A N 1
ATOM 1455 C CA . ALA A 1 181 ? -2.759 4.676 2.925 1.00 95.00 181 ALA A CA 1
ATOM 1456 C C . ALA A 1 181 ? -1.855 4.643 1.685 1.00 95.00 181 ALA A C 1
ATOM 1458 O O . ALA A 1 181 ? -0.637 4.777 1.805 1.00 95.00 181 ALA A O 1
ATOM 1459 N N . LEU A 1 182 ? -2.458 4.447 0.512 1.00 92.69 182 LEU A N 1
ATOM 1460 C CA . LEU A 1 182 ? -1.772 4.304 -0.774 1.00 92.69 182 LEU A CA 1
ATOM 1461 C C . LEU A 1 182 ? -2.443 5.224 -1.796 1.00 92.69 182 LEU A C 1
ATOM 1463 O O . LEU A 1 182 ? -3.596 5.008 -2.163 1.00 92.69 182 LEU A O 1
ATOM 1467 N N . ALA A 1 183 ? -1.756 6.271 -2.243 1.00 91.00 183 ALA A N 1
ATOM 1468 C CA . ALA A 1 183 ? -2.320 7.295 -3.121 1.00 91.00 183 ALA A CA 1
ATOM 1469 C C . ALA A 1 183 ? -2.829 6.773 -4.474 1.00 91.00 183 ALA A C 1
ATOM 1471 O O . ALA A 1 183 ? -3.754 7.366 -5.038 1.00 91.00 183 ALA A O 1
ATOM 1472 N N . TYR A 1 184 ? -2.265 5.670 -4.971 1.00 89.06 184 TYR A N 1
ATOM 1473 C CA . TYR A 1 184 ? -2.644 5.059 -6.251 1.00 89.06 184 TYR A CA 1
ATOM 1474 C C . TYR A 1 184 ? -3.606 3.877 -6.128 1.00 89.06 184 TYR A C 1
ATOM 1476 O O . TYR A 1 184 ? -3.960 3.250 -7.127 1.00 89.06 184 TYR A O 1
ATOM 1484 N N . HIS A 1 185 ? -4.068 3.575 -4.918 1.00 88.31 185 HIS A N 1
ATOM 1485 C CA . HIS A 1 185 ? -5.110 2.580 -4.717 1.00 88.31 185 HIS A CA 1
ATOM 1486 C C . HIS A 1 185 ? -6.439 3.047 -5.346 1.00 88.31 185 HIS A C 1
ATOM 1488 O O . HIS A 1 185 ? -6.769 4.228 -5.289 1.00 88.31 185 HIS A O 1
ATOM 1494 N N . LEU A 1 186 ? -7.237 2.140 -5.928 1.00 79.25 186 LEU A N 1
ATOM 1495 C CA . LEU A 1 186 ? -8.406 2.541 -6.735 1.00 79.25 186 LEU A CA 1
ATOM 1496 C C . LEU A 1 186 ? -9.706 2.799 -5.962 1.00 79.25 186 LEU A C 1
ATOM 1498 O O . LEU A 1 186 ? -10.481 3.659 -6.368 1.00 79.25 186 LEU A O 1
ATOM 1502 N N . ALA A 1 187 ? -10.005 2.026 -4.916 1.00 70.94 187 ALA A N 1
ATOM 1503 C CA . ALA A 1 187 ? -11.310 2.117 -4.242 1.00 70.94 187 ALA A CA 1
ATOM 1504 C C . ALA A 1 187 ? -11.256 1.824 -2.738 1.00 70.94 187 ALA A C 1
ATOM 1506 O O . ALA A 1 187 ? -11.887 2.520 -1.951 1.00 70.94 187 ALA A O 1
ATOM 1507 N N . GLY A 1 188 ? -10.474 0.822 -2.357 1.00 78.31 188 GLY A N 1
ATOM 1508 C CA . GLY A 1 188 ? -10.415 0.287 -1.002 1.00 78.31 188 GLY A CA 1
ATOM 1509 C C . GLY A 1 188 ? -10.325 -1.231 -1.080 1.00 78.31 188 GLY A C 1
ATOM 1510 O O . GLY A 1 188 ? -10.721 -1.827 -2.090 1.00 78.31 188 GLY A O 1
ATOM 1511 N N . SER A 1 189 ? -9.674 -1.835 -0.101 1.00 77.00 189 SER A N 1
ATOM 1512 C CA . SER A 1 189 ? -9.512 -3.269 -0.036 1.00 77.00 189 SER A CA 1
ATOM 1513 C C . SER A 1 189 ? -9.303 -3.779 1.375 1.00 77.00 189 SER A C 1
ATOM 1515 O O . SER A 1 189 ? -8.722 -3.131 2.249 1.00 77.00 189 SER A O 1
ATOM 1517 N N . ALA A 1 190 ? -9.734 -5.016 1.560 1.00 66.56 190 ALA A N 1
ATOM 1518 C CA . ALA A 1 190 ? -9.516 -5.813 2.745 1.00 66.56 190 ALA A CA 1
ATOM 1519 C C . ALA A 1 190 ? -9.370 -7.281 2.330 1.00 66.56 190 ALA A C 1
ATOM 1521 O O . ALA A 1 190 ? -9.826 -7.671 1.254 1.00 66.56 190 ALA A O 1
ATOM 1522 N N . ASN A 1 191 ? -8.798 -8.096 3.224 1.00 61.91 191 ASN A N 1
ATOM 1523 C CA . ASN A 1 191 ? -8.569 -9.554 3.116 1.00 61.91 191 ASN A CA 1
ATOM 1524 C C . ASN A 1 191 ? -7.173 -9.992 2.656 1.00 61.91 191 ASN A C 1
ATOM 1526 O O . ASN A 1 191 ? -7.040 -10.904 1.841 1.00 61.91 191 ASN A O 1
ATOM 1530 N N . TYR A 1 192 ? -6.126 -9.412 3.234 1.00 61.94 192 TYR A N 1
ATOM 1531 C CA . TYR A 1 192 ? -4.755 -9.855 2.981 1.00 61.94 192 TYR A CA 1
ATOM 1532 C C . TYR A 1 192 ? -4.157 -10.615 4.149 1.00 61.94 192 TYR A C 1
ATOM 1534 O O . TYR A 1 192 ? -4.684 -10.604 5.260 1.00 61.94 192 TYR A O 1
ATOM 1542 N N . ASN A 1 193 ? -3.063 -11.313 3.859 1.00 54.47 193 ASN A N 1
ATOM 1543 C CA . ASN A 1 193 ? -2.196 -11.889 4.867 1.00 54.47 193 ASN A CA 1
ATOM 1544 C C . ASN A 1 193 ? -0.867 -11.111 4.845 1.00 54.47 193 ASN A C 1
ATOM 1546 O O . ASN A 1 193 ? -0.171 -11.192 3.829 1.00 54.47 193 ASN A O 1
ATOM 1550 N N . PRO A 1 194 ? -0.514 -10.378 5.917 1.00 62.38 194 PRO A N 1
ATOM 1551 C CA . PRO A 1 194 ? -1.245 -10.229 7.183 1.00 62.38 194 PRO A CA 1
ATOM 1552 C C . PRO A 1 194 ? -2.526 -9.388 7.052 1.00 62.38 194 PRO A C 1
ATOM 1554 O O . PRO A 1 194 ? -2.690 -8.623 6.103 1.00 62.38 194 PRO A O 1
ATOM 1557 N N . THR A 1 195 ? -3.439 -9.546 8.018 1.00 77.81 195 THR A N 1
ATOM 1558 C CA . THR A 1 195 ? -4.754 -8.887 8.029 1.00 77.81 195 THR A CA 1
ATOM 1559 C C . THR A 1 195 ? -4.613 -7.370 7.931 1.00 77.81 195 THR A C 1
ATOM 1561 O O . THR A 1 195 ? -4.113 -6.718 8.854 1.00 77.81 195 THR A O 1
ATOM 1564 N N . GLY A 1 196 ? -5.099 -6.802 6.830 1.00 85.62 196 GLY A N 1
ATOM 1565 C CA . GLY A 1 196 ? -5.001 -5.374 6.576 1.00 85.62 196 GLY A CA 1
ATOM 1566 C C . GLY A 1 196 ? -6.173 -4.809 5.785 1.00 85.62 196 GLY A C 1
ATOM 1567 O O . GLY A 1 196 ? -6.876 -5.538 5.080 1.00 85.62 196 GLY A O 1
ATOM 1568 N N . ILE A 1 197 ? -6.357 -3.503 5.945 1.00 91.50 197 ILE A N 1
ATOM 1569 C CA . ILE A 1 197 ? -7.216 -2.630 5.148 1.00 91.50 197 ILE A CA 1
ATOM 1570 C C . ILE A 1 197 ? -6.291 -1.700 4.365 1.00 91.50 197 ILE A C 1
ATOM 1572 O O . ILE A 1 197 ? -5.441 -1.061 4.977 1.00 91.50 197 ILE A O 1
ATOM 1576 N N . TYR A 1 198 ? -6.447 -1.582 3.051 1.00 91.50 198 TYR A N 1
ATOM 1577 C CA . TYR A 1 198 ? -5.654 -0.672 2.222 1.00 91.50 198 TYR A CA 1
ATOM 1578 C C . TYR A 1 198 ? -6.593 0.181 1.386 1.00 91.50 198 TYR A C 1
ATOM 1580 O O . TYR A 1 198 ? -7.640 -0.272 0.941 1.00 91.50 198 TYR A O 1
ATOM 1588 N N . THR A 1 199 ? -6.278 1.458 1.223 1.00 91.69 199 THR A N 1
ATOM 1589 C CA . THR A 1 199 ? -7.204 2.381 0.567 1.00 91.69 199 THR A CA 1
ATOM 1590 C C . THR A 1 199 ? -6.480 3.566 -0.041 1.00 91.69 199 THR A C 1
ATOM 1592 O O . THR A 1 199 ? -5.351 3.893 0.334 1.00 91.69 199 THR A O 1
ATOM 1595 N N . SER A 1 200 ? -7.182 4.226 -0.961 1.00 91.25 200 SER A N 1
ATOM 1596 C CA . SER A 1 200 ? -6.782 5.508 -1.517 1.00 91.25 200 SER A CA 1
ATOM 1597 C C . SER A 1 200 ? -6.778 6.601 -0.452 1.00 91.25 200 SER A C 1
ATOM 1599 O O . SER A 1 200 ? -7.271 6.436 0.674 1.00 91.25 200 SER A O 1
ATOM 1601 N N . LEU A 1 201 ? -6.262 7.766 -0.832 1.00 91.12 201 LEU A N 1
ATOM 1602 C CA . LEU A 1 201 ? -6.444 8.972 -0.040 1.00 91.12 201 LEU A CA 1
ATOM 1603 C C . LEU A 1 201 ? -7.880 9.496 -0.148 1.00 91.12 201 LEU A C 1
ATOM 1605 O O . LEU A 1 201 ? -8.543 9.360 -1.178 1.00 91.12 201 LEU A O 1
ATOM 1609 N N . PHE A 1 202 ? -8.349 10.113 0.931 1.00 89.94 202 PHE A N 1
ATOM 1610 C CA . PHE A 1 202 ? -9.654 10.747 1.037 1.00 89.94 202 PHE A CA 1
ATOM 1611 C C . PHE A 1 202 ? -9.478 12.256 1.153 1.00 89.94 202 PHE A C 1
ATOM 1613 O O . PHE A 1 202 ? -8.674 12.743 1.944 1.00 89.94 202 PHE A O 1
ATOM 1620 N N . LYS A 1 203 ? -10.331 13.015 0.455 1.00 89.81 203 LYS A N 1
ATOM 1621 C CA . LYS A 1 203 ? -10.425 14.477 0.641 1.00 89.81 203 LYS A CA 1
ATOM 1622 C C . LYS A 1 203 ? -10.734 14.860 2.091 1.00 89.81 203 LYS A C 1
ATOM 1624 O O . LYS A 1 203 ? -10.331 15.919 2.559 1.00 89.81 203 LYS A O 1
ATOM 1629 N N . THR A 1 204 ? -11.474 14.006 2.793 1.00 92.88 204 THR A N 1
ATOM 1630 C CA . THR A 1 204 ? -11.776 14.150 4.217 1.00 92.88 204 THR A CA 1
ATOM 1631 C C . THR A 1 204 ? -11.486 12.816 4.901 1.00 92.88 204 THR A C 1
ATOM 1633 O O . THR A 1 204 ? -12.275 11.882 4.737 1.00 92.88 204 THR A O 1
ATOM 1636 N N . PRO A 1 205 ? -10.366 12.692 5.638 1.00 93.50 205 PRO A N 1
ATOM 1637 C CA . PRO A 1 205 ? -10.018 11.459 6.336 1.00 93.50 205 PRO A CA 1
ATOM 1638 C C . PRO A 1 205 ? -11.132 11.005 7.288 1.00 93.50 205 PRO A C 1
ATOM 1640 O O . PRO A 1 205 ? -11.567 11.766 8.153 1.00 93.50 205 PRO A O 1
ATOM 1643 N N . ASN A 1 206 ? -11.596 9.762 7.140 1.00 94.75 206 ASN A N 1
ATOM 1644 C CA . ASN A 1 206 ? -12.673 9.194 7.957 1.00 94.75 206 ASN A CA 1
ATOM 1645 C C . ASN A 1 206 ? -12.387 7.723 8.297 1.00 94.75 206 ASN A C 1
ATOM 1647 O O . ASN A 1 206 ? -12.864 6.808 7.626 1.00 94.75 206 ASN A O 1
ATOM 1651 N N . LEU A 1 207 ? -11.594 7.498 9.344 1.00 96.56 207 LEU A N 1
ATOM 1652 C CA . LEU A 1 207 ? -11.231 6.165 9.813 1.00 96.56 207 LEU A CA 1
ATOM 1653 C C . LEU A 1 207 ? -12.445 5.307 10.219 1.00 96.56 207 LEU A C 1
ATOM 1655 O O . LEU A 1 207 ? -12.459 4.134 9.845 1.00 96.56 207 LEU A O 1
ATOM 1659 N N . PRO A 1 208 ? -13.480 5.831 10.917 1.00 96.12 208 PRO A N 1
ATOM 1660 C CA . PRO A 1 208 ? -14.691 5.057 11.196 1.00 96.12 208 PRO A CA 1
ATOM 1661 C C . PRO A 1 208 ? -15.354 4.486 9.946 1.00 96.12 208 PRO A C 1
ATOM 1663 O O . PRO A 1 208 ? -15.773 3.331 9.952 1.00 96.12 208 PRO A O 1
ATOM 1666 N N . TRP A 1 209 ? -15.430 5.270 8.867 1.00 94.25 209 TRP A N 1
ATOM 1667 C CA . TRP A 1 209 ? -15.976 4.791 7.601 1.00 94.25 209 TRP A CA 1
ATOM 1668 C C . TRP A 1 209 ? -15.078 3.724 6.965 1.00 94.25 209 TRP A C 1
ATOM 1670 O O . TRP A 1 209 ? -15.589 2.683 6.564 1.00 94.25 209 TRP A O 1
ATOM 1680 N N . VAL A 1 210 ? -13.755 3.938 6.944 1.00 93.94 210 VAL A N 1
ATOM 1681 C CA . VAL A 1 210 ? -12.780 2.974 6.396 1.00 93.94 210 VAL A CA 1
ATOM 1682 C C . VAL A 1 210 ? -12.864 1.630 7.123 1.00 93.94 210 VAL A C 1
ATOM 1684 O O . VAL A 1 210 ? -13.057 0.600 6.484 1.00 93.94 210 VAL A O 1
ATOM 1687 N N . ILE A 1 211 ? -12.792 1.625 8.460 1.00 93.31 211 ILE A N 1
ATOM 1688 C CA . ILE A 1 211 ? -12.908 0.394 9.259 1.00 93.31 211 ILE A CA 1
ATOM 1689 C C . ILE A 1 211 ? -14.312 -0.206 9.136 1.00 93.31 211 ILE A C 1
ATOM 1691 O O . ILE A 1 211 ? -14.447 -1.421 9.045 1.00 93.31 211 ILE A O 1
ATOM 1695 N N . GLY A 1 212 ? -15.362 0.615 9.098 1.00 92.12 212 GLY A N 1
ATOM 1696 C CA . GLY A 1 212 ? -16.731 0.133 8.938 1.00 92.12 212 GLY A CA 1
ATOM 1697 C C . GLY A 1 212 ? -16.962 -0.582 7.605 1.00 92.12 212 GLY A C 1
ATOM 1698 O O . GLY A 1 212 ? -17.553 -1.659 7.591 1.00 92.12 212 GLY A O 1
ATOM 1699 N N . HIS A 1 213 ? -16.491 -0.012 6.496 1.00 90.56 213 HIS A N 1
ATOM 1700 C CA . HIS A 1 213 ? -16.646 -0.589 5.162 1.00 90.56 213 HIS A CA 1
ATOM 1701 C C . HIS A 1 213 ? -15.710 -1.789 4.963 1.00 90.56 213 HIS A C 1
ATOM 1703 O O . HIS A 1 213 ? -16.167 -2.925 4.844 1.00 90.56 213 HIS A O 1
ATOM 1709 N N . GLU A 1 214 ? -14.400 -1.559 5.033 1.00 88.62 214 GLU A N 1
ATOM 1710 C CA . GLU A 1 214 ? -13.388 -2.569 4.713 1.00 88.62 214 GLU A CA 1
ATOM 1711 C C . GLU A 1 214 ? -13.232 -3.613 5.823 1.00 88.62 214 GLU A C 1
ATOM 1713 O O . GLU A 1 214 ? -13.097 -4.811 5.572 1.00 88.62 214 GLU A O 1
ATOM 1718 N N . GLY A 1 215 ? -13.347 -3.200 7.087 1.00 87.62 215 GLY A N 1
ATOM 1719 C CA . GLY A 1 215 ? -13.325 -4.129 8.216 1.00 87.62 215 GLY A CA 1
ATOM 1720 C C . GLY A 1 215 ? -14.515 -5.091 8.223 1.00 87.62 215 GLY A C 1
ATOM 1721 O O . GLY A 1 215 ? -14.403 -6.183 8.787 1.00 87.62 215 GLY A O 1
ATOM 1722 N N . THR A 1 216 ? -15.637 -4.749 7.573 1.00 86.88 216 THR A N 1
ATOM 1723 C CA . THR A 1 216 ? -16.765 -5.684 7.414 1.00 86.88 216 THR A CA 1
ATOM 1724 C C . THR A 1 216 ? -16.385 -6.834 6.491 1.00 86.88 216 THR A C 1
ATOM 1726 O O . THR A 1 216 ? -16.742 -7.979 6.773 1.00 86.88 216 THR A O 1
ATOM 1729 N N . HIS A 1 217 ? -15.584 -6.586 5.452 1.00 81.44 217 HIS A N 1
ATOM 1730 C CA . HIS A 1 217 ? -15.054 -7.664 4.623 1.00 81.44 217 HIS A CA 1
ATOM 1731 C C . HIS A 1 217 ? -14.212 -8.645 5.452 1.00 81.44 217 HIS A C 1
ATOM 1733 O O . HIS A 1 217 ? -14.411 -9.849 5.318 1.00 81.44 217 HIS A O 1
ATOM 1739 N N . LEU A 1 218 ? -13.399 -8.162 6.400 1.00 79.69 218 LEU A N 1
ATOM 1740 C CA . LEU A 1 218 ? -12.599 -9.016 7.295 1.00 79.69 218 LEU A CA 1
ATOM 1741 C C . LEU A 1 218 ? -13.444 -9.902 8.231 1.00 79.69 218 LEU A C 1
ATOM 1743 O O . LEU A 1 218 ? -13.011 -10.986 8.623 1.00 79.69 218 LEU A O 1
ATOM 1747 N N . LEU A 1 219 ? -14.648 -9.460 8.612 1.00 77.12 219 LEU A N 1
ATOM 1748 C CA . LEU A 1 219 ? -15.581 -10.288 9.388 1.00 77.12 219 LEU A CA 1
ATOM 1749 C C . LEU A 1 219 ? -16.208 -11.389 8.532 1.00 77.12 219 LEU A C 1
ATOM 1751 O O . LEU A 1 219 ? -16.459 -12.496 9.018 1.00 77.12 219 LEU A O 1
ATOM 1755 N N . LEU A 1 220 ? -16.473 -11.070 7.267 1.00 65.88 220 LEU A N 1
ATOM 1756 C CA . LEU A 1 220 ? -17.167 -11.942 6.333 1.00 65.88 220 LEU A CA 1
ATOM 1757 C C . LEU A 1 220 ? -16.248 -12.975 5.678 1.00 65.88 220 LEU A C 1
ATOM 1759 O O . LEU A 1 220 ? -16.774 -13.947 5.161 1.00 65.88 220 LEU A O 1
ATOM 1763 N N . THR A 1 221 ? -14.921 -12.819 5.698 1.00 54.97 221 THR A N 1
ATOM 1764 C CA . THR A 1 221 ? -13.978 -13.691 4.965 1.00 54.97 221 THR A CA 1
ATOM 1765 C C . THR A 1 221 ? -13.321 -14.820 5.760 1.00 54.97 221 THR A C 1
ATOM 1767 O O . THR A 1 221 ? -12.587 -15.626 5.183 1.00 54.97 221 THR A O 1
ATOM 1770 N N . GLY A 1 222 ? -13.661 -15.013 7.040 1.00 51.47 222 GLY A N 1
ATOM 1771 C CA . GLY A 1 222 ? -13.503 -16.340 7.658 1.00 51.47 222 GLY A CA 1
ATOM 1772 C C . GLY A 1 222 ? -14.342 -17.376 6.889 1.00 51.47 222 GLY A C 1
ATOM 1773 O O . GLY A 1 222 ? -15.424 -17.025 6.446 1.00 51.47 222 GLY A O 1
ATOM 1774 N N . PRO A 1 223 ? -13.910 -18.649 6.771 1.00 40.53 223 PRO A N 1
ATOM 1775 C CA . PRO A 1 223 ? -14.063 -19.528 5.588 1.00 40.53 223 PRO A CA 1
ATOM 1776 C C . PRO A 1 223 ? -15.311 -19.275 4.714 1.00 40.53 223 PRO A C 1
ATOM 1778 O O . PRO A 1 223 ? -16.215 -20.111 4.617 1.00 40.53 223 PRO A O 1
ATOM 1781 N N . ALA A 1 224 ? -15.343 -18.136 4.026 1.00 36.34 224 ALA A N 1
ATOM 1782 C CA . ALA A 1 224 ? -16.453 -17.718 3.187 1.00 36.34 224 ALA A CA 1
ATOM 1783 C C . ALA A 1 224 ? -16.098 -17.989 1.735 1.00 36.34 224 ALA A C 1
ATOM 1785 O O . ALA A 1 224 ? -15.720 -17.132 0.948 1.00 36.34 224 ALA A O 1
ATOM 1786 N N . GLY A 1 225 ? -16.217 -19.275 1.442 1.00 37.97 225 GLY A N 1
ATOM 1787 C CA . GLY A 1 225 ? -16.563 -19.849 0.150 1.00 37.97 225 GLY A CA 1
ATOM 1788 C C . GLY A 1 225 ? -17.482 -21.061 0.345 1.00 37.97 225 GLY A C 1
ATOM 1789 O O . GLY A 1 225 ? -17.722 -21.809 -0.597 1.00 37.97 225 GLY A O 1
ATOM 1790 N N . LYS A 1 226 ? -17.995 -21.299 1.568 1.00 38.56 226 LYS A N 1
ATOM 1791 C CA . LYS A 1 226 ? -18.977 -22.355 1.814 1.00 38.56 226 LYS A CA 1
ATOM 1792 C C . LYS A 1 226 ? -20.339 -21.892 1.309 1.00 38.56 226 LYS A C 1
ATOM 1794 O O . LYS A 1 226 ? -21.110 -21.294 2.043 1.00 38.56 226 LYS A O 1
ATOM 1799 N N . ASN A 1 227 ? -20.575 -22.206 0.038 1.00 40.94 227 ASN A N 1
ATOM 1800 C CA . ASN A 1 227 ? -21.859 -22.568 -0.540 1.00 40.94 227 ASN A CA 1
ATOM 1801 C C . ASN A 1 227 ? -23.045 -21.686 -0.125 1.00 40.94 227 ASN A C 1
ATOM 1803 O O . ASN A 1 227 ? -23.793 -22.029 0.786 1.00 40.94 227 ASN A O 1
ATOM 1807 N N . TRP A 1 228 ? -23.341 -20.680 -0.949 1.00 37.88 228 TRP A N 1
ATOM 1808 C CA . TRP A 1 228 ? -24.727 -20.275 -1.218 1.00 37.88 228 TRP A CA 1
ATOM 1809 C C . TRP A 1 228 ? -25.466 -21.374 -2.012 1.00 37.88 228 TRP A C 1
ATOM 1811 O O . TRP A 1 228 ? -26.111 -21.101 -3.020 1.00 37.88 228 TRP A O 1
ATOM 1821 N N . ILE A 1 229 ? -25.335 -22.641 -1.606 1.00 35.59 229 ILE A N 1
ATOM 1822 C CA . ILE A 1 229 ? -26.271 -23.671 -2.043 1.00 35.59 229 ILE A CA 1
ATOM 1823 C C . ILE A 1 229 ? -27.464 -23.485 -1.116 1.00 35.59 229 ILE A C 1
ATOM 1825 O O . ILE A 1 229 ? -27.348 -23.690 0.089 1.00 35.59 229 ILE A O 1
ATOM 1829 N N . CYS A 1 230 ? -28.536 -22.975 -1.711 1.00 33.03 230 CYS A N 1
ATOM 1830 C CA . CYS A 1 230 ? -29.869 -22.786 -1.163 1.00 33.03 230 CYS A CA 1
ATOM 1831 C C . CYS A 1 230 ? -30.197 -23.707 0.024 1.00 33.03 230 CYS A C 1
ATOM 1833 O O . CYS A 1 230 ? -30.011 -24.922 -0.064 1.00 33.03 230 CYS A O 1
ATOM 1835 N N . LEU A 1 231 ? -30.738 -23.112 1.094 1.00 34.16 231 LEU A N 1
ATOM 1836 C CA . LEU A 1 231 ? -31.696 -23.817 1.950 1.00 34.16 231 LEU A CA 1
ATOM 1837 C C . LEU A 1 231 ? -32.955 -24.145 1.141 1.00 34.16 231 LEU A C 1
ATOM 1839 O O . LEU A 1 231 ? -33.332 -23.298 0.295 1.00 34.16 231 LEU A O 1
#

Secondary structure (DSSP, 8-state):
---------------------EEEEE--HHHHHHHHHH--TTGGG-GGGGGSTTGGGS----S-BSHHHHHHHHT--SGGGHHHHHHHHHHGGG-S--SS----BSSTTPPPPPHHHHHHHHHHHHHHHHHHHHHIIIIIHHHHHHHHHHHHHHHHHHTHHHHHHHHHT---S-SEEEEEE-TT--S-EE--SS-EEEE---SS--HHHHHHHHHHHHHH-TTTTS-----

Foldseek 3Di:
DDDDDDPPDPPPPPLPPFQFAAEDEWEDLLLLLLLVLAAVPCVVVPVVCVPQPPSVVHDHNNFFFCLSVVCRVVVDDDLVVSVVVLVVLVVVVPPPDDLADAGTGQDPDDDDPDSVVSVVSSVVSRVRSVVSVVCCVVPPVVLQVVLVVVLVVCCVPVVLRVVLCVVVVDHQPHNHEYEYEHQSADAKEFRHVVGYIYGHGDPDRDNSVSCNVHVVVSRCVNVPVPDPPDD

Sequence (231 aa):
MMGFVLLLATIKAQNPAYTEPKVSFVHSAIGDYLYLLFNRKALESHPDIDSLSGIRDLPTLDELIALPEIVTSMQISSYEEIYPILEQYYKNAGSTTIQQPFVKKLGFGEKLPPYDTILALVTAGEPHFKQFDSLWQEHIFPQIDLQIKNWQHQLELLDVTGNYQRLTRLSLKTDTLQIGALAYHLAGSANYNPTGIYTSLFKTPNLPWVIGHEGTHLLLTGPAGKNWICL

pLDDT: mean 78.4, std 20.03, range [33.03, 98.31]

Radius of gyration: 21.54 Å; chains: 1; bounding box: 68×44×66 Å